Protein AF-A0A4Y7R8Z2-F1 (afdb_monomer_lite)

Foldseek 3Di:
DDDPPQDDQPDDDDPVVVVVDDPVRLVVNLVRLLVSLCSVVVNDDDPDPDDPVVSVVSSLVSVLVVLQVCLQQLNNQDPVVLLVCLLVPLVPPLPSLLVSLQSNCVRVVLNNLVCCLVPVLVVLLCQLVVQPALVSNQVSLSSLLSSLSSCLNPCSNNVSQLQDLSNLLSLLCCQPVVLVVNQVVPPHNPPRPPRSNVSSVSSVVSSLVVLVVQLVPQDDDVSNVVSVCSNVSSVVSNVVD

Secondary structure (DSSP, 8-state):
-----PPPPPPPPPHHHHHH--HHHHHHHHHHHHHHHHHHTT-----SS--HHHHHHHHHHHHHHHHHHHHHTT----HHHHHHHHHHHTTT-HHHHHHHHHHHHHHSTT-HHHHIIIIIHHHHHHHHHH--SHHHHHHHHHHHHHHHHHHTT-HHHHHHHHT-HHHHHHHHHHHTHHHHHHHHHTT-TTTTSSHHHHHHHHHHHHHHHHHHHHHHT--SHHHHHHHHHHHHHHHHHHHT-

Radius of gyration: 21.11 Å; chains: 1; bounding box: 52×50×60 Å

pLDDT: mean 85.08, std 13.47, range [32.0, 97.94]

Sequence (241 aa):
MTVKSIPTLPAYPSSATRKSISPSQLSTLYASINNALSAVLAKGISAAGTSQAFVEKAIHTKVLHLAQTLADHGLLTDIKLLVDLAIVYGRTYPSKIRALFEKVAETSGGTVGPDIRASLVPSFIQILETGQGLYNQRKAAECIYCFILASSTSPTLLAPFARDNNFYTALARLYLPGLSTTARLYGGAHALLAAHKVTILDTLHILFKRLLTDLTSAEGPGQLAARSEVTFGAVFAMTEV

Organism: Coprinellus micaceus (NCBI:txid71717)

Structure (mmCIF, N/CA/C/O backbone):
data_AF-A0A4Y7R8Z2-F1
#
_entry.id   AF-A0A4Y7R8Z2-F1
#
loop_
_atom_site.group_PDB
_atom_site.id
_atom_site.type_symbol
_atom_site.label_atom_id
_atom_site.label_alt_id
_atom_site.label_comp_id
_atom_site.label_asym_id
_atom_site.label_entity_id
_atom_site.label_seq_id
_atom_site.pdbx_PDB_ins_code
_atom_site.Cartn_x
_atom_site.Cartn_y
_atom_site.Cartn_z
_atom_site.occupancy
_atom_site.B_iso_or_equiv
_atom_site.auth_seq_id
_atom_site.auth_comp_id
_atom_site.auth_asym_id
_atom_site.auth_atom_id
_atom_site.pdbx_PDB_model_num
ATOM 1 N N . MET A 1 1 ? -7.345 -28.079 -28.275 1.00 34.03 1 MET A N 1
ATOM 2 C CA . MET A 1 1 ? -6.958 -26.661 -28.109 1.00 34.03 1 MET A CA 1
ATOM 3 C C . MET A 1 1 ? -5.453 -26.610 -27.907 1.00 34.03 1 MET A C 1
ATOM 5 O O . MET A 1 1 ? -4.970 -27.040 -26.872 1.00 34.03 1 MET A O 1
ATOM 9 N N . THR A 1 2 ? -4.700 -26.213 -28.930 1.00 32.00 2 THR A N 1
ATOM 10 C CA . THR A 1 2 ? -3.233 -26.128 -28.874 1.00 32.00 2 THR A CA 1
ATOM 11 C C . THR A 1 2 ? -2.828 -24.944 -28.005 1.00 32.00 2 THR A C 1
ATOM 13 O O . THR A 1 2 ? -3.057 -23.797 -28.388 1.00 32.00 2 THR A O 1
ATOM 16 N N . VAL A 1 3 ? -2.244 -25.219 -26.838 1.00 41.12 3 VAL A N 1
ATOM 17 C CA . VAL A 1 3 ? -1.596 -24.209 -25.998 1.00 41.12 3 VAL A CA 1
ATOM 18 C C . VAL A 1 3 ? -0.460 -23.606 -26.827 1.00 41.12 3 VAL A C 1
ATOM 20 O O . VAL A 1 3 ? 0.587 -24.228 -26.992 1.00 41.12 3 VAL A O 1
ATOM 23 N N . LYS A 1 4 ? -0.675 -22.424 -27.423 1.00 53.22 4 LYS A N 1
ATOM 24 C CA . LYS A 1 4 ? 0.426 -21.630 -27.985 1.00 53.22 4 LYS A CA 1
ATOM 25 C C . LYS A 1 4 ? 1.400 -21.395 -26.835 1.00 53.22 4 LYS A C 1
ATOM 27 O O . LYS A 1 4 ? 1.014 -20.794 -25.835 1.00 53.22 4 LYS A O 1
ATOM 32 N N . SER A 1 5 ? 2.624 -21.902 -26.960 1.00 58.31 5 SER A N 1
ATOM 33 C CA . SER A 1 5 ? 3.680 -21.689 -25.974 1.00 58.31 5 SER A CA 1
ATOM 34 C C . SER A 1 5 ? 3.824 -20.189 -25.730 1.00 58.31 5 SER A C 1
ATOM 36 O O . SER A 1 5 ? 4.150 -19.441 -26.656 1.00 58.31 5 SER A O 1
ATOM 38 N N . ILE A 1 6 ? 3.528 -19.743 -24.510 1.00 59.84 6 ILE A N 1
ATOM 39 C CA . ILE A 1 6 ? 3.680 -18.341 -24.134 1.00 59.84 6 ILE A CA 1
ATOM 40 C C . ILE A 1 6 ? 5.180 -18.024 -24.216 1.00 59.84 6 ILE A C 1
ATOM 42 O O . ILE A 1 6 ? 5.966 -18.724 -23.574 1.00 59.84 6 ILE A O 1
ATOM 46 N N . PRO A 1 7 ? 5.605 -17.027 -25.013 1.00 65.88 7 PRO A N 1
ATOM 47 C CA . PRO A 1 7 ? 7.008 -16.644 -25.064 1.00 65.88 7 PRO A CA 1
ATOM 48 C C . PRO A 1 7 ? 7.456 -16.220 -23.664 1.00 65.88 7 PRO A C 1
ATOM 50 O O . PRO A 1 7 ? 6.833 -15.362 -23.034 1.00 65.88 7 PRO A O 1
ATOM 53 N N . THR A 1 8 ? 8.513 -16.853 -23.161 1.00 69.56 8 THR A N 1
ATOM 54 C CA . THR A 1 8 ? 9.067 -16.537 -21.848 1.00 69.56 8 THR A CA 1
ATOM 55 C C . THR A 1 8 ? 9.665 -15.137 -21.870 1.00 69.56 8 THR A C 1
ATOM 57 O O . THR A 1 8 ? 10.330 -14.733 -22.828 1.00 69.56 8 THR A O 1
ATOM 60 N N . LEU A 1 9 ? 9.409 -14.368 -20.810 1.00 71.75 9 LEU A N 1
ATOM 61 C CA . LEU A 1 9 ? 10.075 -13.084 -20.640 1.00 71.75 9 LEU A CA 1
ATOM 62 C C . LEU A 1 9 ? 11.589 -13.325 -20.518 1.00 71.75 9 LEU A C 1
ATOM 64 O O . LEU A 1 9 ? 11.998 -14.276 -19.844 1.00 71.75 9 LEU A O 1
ATOM 68 N N . PRO A 1 10 ? 12.429 -12.482 -21.144 1.00 74.38 10 PRO A N 1
ATOM 69 C CA . PRO A 1 10 ? 13.867 -12.575 -20.952 1.00 74.38 10 PRO A CA 1
ATOM 70 C C . PRO A 1 10 ? 14.198 -12.367 -19.471 1.00 74.38 10 PRO A C 1
ATOM 72 O O . PRO A 1 10 ? 13.558 -11.558 -18.794 1.00 74.38 10 PRO A O 1
ATOM 75 N N . ALA A 1 11 ? 15.217 -13.074 -18.975 1.00 75.19 11 ALA A N 1
ATOM 76 C CA . ALA A 1 11 ? 15.716 -12.860 -17.623 1.00 75.19 11 ALA A CA 1
ATOM 77 C C . ALA A 1 11 ? 16.072 -11.378 -17.446 1.00 75.19 11 ALA A C 1
ATOM 79 O O . ALA A 1 11 ? 16.891 -10.830 -18.191 1.00 75.19 11 ALA A O 1
ATOM 80 N N . TYR A 1 12 ? 15.418 -10.715 -16.491 1.00 77.00 12 TYR A N 1
ATOM 81 C CA . TYR A 1 12 ? 15.618 -9.287 -16.314 1.00 77.00 12 TYR A CA 1
ATOM 82 C C . TYR A 1 12 ? 17.004 -9.033 -15.697 1.00 77.00 12 TYR A C 1
ATOM 84 O O . TYR A 1 12 ? 17.322 -9.611 -14.654 1.00 77.00 12 TYR A O 1
ATOM 92 N N . PRO A 1 13 ? 17.852 -8.192 -16.316 1.00 80.50 13 PRO A N 1
ATOM 93 C CA . PRO A 1 13 ? 19.221 -7.988 -15.860 1.00 80.50 13 PRO A CA 1
ATOM 94 C C . PRO A 1 13 ? 19.278 -7.350 -14.467 1.00 80.50 13 PRO A C 1
ATOM 96 O O . PRO A 1 13 ? 18.462 -6.488 -14.112 1.00 80.50 13 PRO A O 1
ATOM 99 N N . SER A 1 14 ? 20.304 -7.735 -13.699 1.00 82.38 14 SER A N 1
ATOM 100 C CA . SER A 1 14 ? 20.579 -7.167 -12.376 1.00 82.38 14 SER A CA 1
ATOM 101 C C . SER A 1 14 ? 20.777 -5.647 -12.446 1.00 82.38 14 SER A C 1
ATOM 103 O O . SER A 1 14 ? 21.159 -5.099 -13.482 1.00 82.38 14 SER A O 1
ATOM 105 N N . SER A 1 15 ? 20.571 -4.944 -11.330 1.00 73.94 15 SER A N 1
ATOM 106 C CA . SER A 1 15 ? 20.761 -3.487 -11.275 1.00 73.94 15 SER A CA 1
ATOM 107 C C . SER A 1 15 ? 22.180 -3.043 -11.658 1.00 73.94 15 SER A C 1
ATOM 109 O O . SER A 1 15 ? 22.334 -1.968 -12.232 1.00 73.94 15 SER A O 1
ATOM 111 N N . ALA A 1 16 ? 23.204 -3.857 -11.373 1.00 76.38 16 ALA A N 1
ATOM 112 C CA . ALA A 1 16 ? 24.581 -3.591 -11.789 1.00 76.38 16 ALA A CA 1
ATOM 113 C C . ALA A 1 16 ? 24.741 -3.757 -13.307 1.00 76.38 16 ALA A C 1
ATOM 115 O O . ALA A 1 16 ? 25.254 -2.863 -13.973 1.00 76.38 16 ALA A O 1
ATOM 116 N N . THR A 1 17 ? 24.200 -4.845 -13.860 1.00 80.94 17 THR A N 1
ATOM 117 C CA . THR A 1 17 ? 24.212 -5.123 -15.302 1.00 80.94 17 THR A CA 1
ATOM 118 C C . THR A 1 17 ? 23.469 -4.043 -16.086 1.00 80.94 17 THR A C 1
ATOM 120 O O . THR A 1 17 ? 23.959 -3.590 -17.109 1.00 80.94 17 THR A O 1
ATOM 123 N N . ARG A 1 18 ? 22.328 -3.539 -15.596 1.00 78.38 18 ARG A N 1
ATOM 124 C CA . ARG A 1 18 ? 21.583 -2.464 -16.280 1.00 78.38 18 ARG A CA 1
ATOM 125 C C . ARG A 1 18 ? 22.382 -1.177 -16.458 1.00 78.38 18 ARG A C 1
ATOM 127 O O . ARG A 1 18 ? 22.167 -0.481 -17.442 1.00 78.38 18 ARG A O 1
ATOM 134 N N . LYS A 1 19 ? 23.299 -0.867 -15.537 1.00 78.38 19 LYS A N 1
ATOM 135 C CA . LYS A 1 19 ? 24.151 0.328 -15.635 1.00 78.38 19 LYS A CA 1
ATOM 136 C C . LYS A 1 19 ? 25.237 0.199 -16.705 1.00 78.38 19 LYS A C 1
ATOM 138 O O . LYS A 1 19 ? 25.731 1.220 -17.163 1.00 78.38 19 LYS A O 1
ATOM 143 N N . SER A 1 20 ? 25.603 -1.024 -17.089 1.00 83.00 20 SER A N 1
ATOM 144 C CA . SER A 1 20 ? 26.651 -1.301 -18.077 1.00 83.00 20 SER A CA 1
ATOM 145 C C . SER A 1 20 ? 26.113 -1.654 -19.469 1.00 83.00 20 SER A C 1
ATOM 147 O O . SER A 1 20 ? 26.900 -1.934 -20.367 1.00 83.00 20 SER A O 1
ATOM 149 N N . ILE A 1 21 ? 24.789 -1.689 -19.652 1.00 85.12 21 ILE A N 1
ATOM 150 C CA . ILE A 1 21 ? 24.137 -2.011 -20.929 1.00 85.12 21 ILE A CA 1
ATOM 151 C C . ILE A 1 21 ? 24.179 -0.789 -21.856 1.00 85.12 21 ILE A C 1
ATOM 153 O O . ILE A 1 21 ? 23.857 0.327 -21.443 1.00 85.12 21 ILE A O 1
ATOM 157 N N . SER A 1 22 ? 24.537 -0.998 -23.125 1.00 86.19 22 SER A N 1
ATOM 158 C CA . SER A 1 22 ? 24.534 0.075 -24.124 1.00 86.19 22 SER A CA 1
ATOM 159 C C . SER A 1 22 ? 23.103 0.470 -24.540 1.00 86.19 22 SER A C 1
ATOM 161 O O . SER A 1 22 ? 22.184 -0.352 -24.460 1.00 86.19 22 SER A O 1
ATOM 163 N N . PRO A 1 23 ? 22.877 1.691 -25.063 1.00 82.69 23 PRO A N 1
ATOM 164 C CA . PRO A 1 23 ? 21.547 2.113 -25.517 1.00 82.69 23 PRO A CA 1
ATOM 165 C C . PRO A 1 23 ? 20.910 1.173 -26.557 1.00 82.69 23 PRO A C 1
ATOM 167 O O . PRO A 1 23 ? 19.702 0.939 -26.524 1.00 82.69 23 PRO A O 1
ATOM 170 N N . SER A 1 24 ? 21.712 0.577 -27.448 1.00 83.06 24 SER A N 1
ATOM 171 C CA . SER A 1 24 ? 21.226 -0.384 -28.447 1.00 83.06 24 SER A CA 1
ATOM 172 C C . SER A 1 24 ? 20.780 -1.705 -27.816 1.00 83.06 24 SER A C 1
ATOM 174 O O . SER A 1 24 ? 19.720 -2.223 -28.158 1.00 83.06 24 SER A O 1
ATOM 176 N N . GLN A 1 25 ? 21.527 -2.226 -26.841 1.00 85.06 25 GLN A N 1
ATOM 177 C CA . GLN A 1 25 ? 21.145 -3.425 -26.090 1.00 85.06 25 GLN A CA 1
ATOM 178 C C . GLN A 1 25 ? 19.885 -3.195 -25.244 1.00 85.06 25 GLN A C 1
ATOM 180 O O . GLN A 1 25 ? 19.030 -4.077 -25.142 1.00 85.06 25 GLN A O 1
ATOM 185 N N . LEU A 1 26 ? 19.743 -2.000 -24.670 1.00 81.31 26 LEU A N 1
ATOM 186 C CA . LEU A 1 26 ? 18.573 -1.604 -23.893 1.00 81.31 26 LEU A CA 1
ATOM 187 C C . LEU A 1 26 ? 17.322 -1.521 -24.785 1.00 81.31 26 LEU A C 1
ATOM 189 O O . LEU A 1 26 ? 16.273 -2.062 -24.430 1.00 81.31 26 LEU A O 1
ATOM 193 N N . SER A 1 27 ? 17.451 -0.941 -25.983 1.00 83.69 27 SER A N 1
ATOM 194 C CA . SER A 1 27 ? 16.387 -0.932 -26.995 1.00 83.69 27 SER A CA 1
ATOM 195 C C . SER A 1 27 ? 15.939 -2.350 -27.369 1.00 83.69 27 SER A C 1
ATOM 197 O O . SER A 1 27 ? 14.742 -2.642 -27.341 1.00 83.69 27 SER A O 1
ATOM 199 N N . THR A 1 28 ? 16.887 -3.263 -27.614 1.00 85.38 28 THR A N 1
ATOM 200 C CA . THR A 1 28 ? 16.595 -4.678 -27.903 1.00 85.38 28 THR A CA 1
ATOM 201 C C . THR A 1 28 ? 15.865 -5.363 -26.747 1.00 85.38 28 THR A C 1
ATOM 203 O O . THR A 1 28 ? 14.891 -6.085 -26.972 1.00 85.38 28 THR A O 1
ATOM 206 N N . LEU A 1 29 ? 16.281 -5.115 -25.501 1.00 84.38 29 LEU A N 1
ATOM 207 C CA . LEU A 1 29 ? 15.620 -5.665 -24.316 1.00 84.38 29 LEU A CA 1
ATOM 208 C C . LEU A 1 29 ? 14.171 -5.171 -24.198 1.00 84.38 29 LEU A C 1
ATOM 210 O O . LEU A 1 29 ? 13.261 -5.975 -24.000 1.00 84.38 29 LEU A O 1
ATOM 214 N N . TYR A 1 30 ? 13.935 -3.867 -24.349 1.00 84.44 30 TYR A N 1
ATOM 215 C CA . TYR A 1 30 ? 12.586 -3.299 -24.280 1.00 84.44 30 TYR A CA 1
ATOM 216 C C . TYR A 1 30 ? 11.695 -3.764 -25.427 1.00 84.44 30 TYR A C 1
ATOM 218 O O . TYR A 1 30 ? 10.530 -4.083 -25.192 1.00 84.44 30 TYR A O 1
ATOM 226 N N . ALA A 1 31 ? 12.228 -3.872 -26.644 1.00 83.25 31 ALA A N 1
ATOM 227 C CA . ALA A 1 31 ? 11.497 -4.448 -27.766 1.00 83.25 31 ALA A CA 1
ATOM 228 C C . ALA A 1 31 ? 11.092 -5.902 -27.474 1.00 83.25 31 ALA A C 1
ATOM 230 O O . ALA A 1 31 ? 9.934 -6.263 -27.676 1.00 83.25 31 ALA A O 1
ATOM 231 N N . SER A 1 32 ? 12.006 -6.709 -26.921 1.00 85.00 32 SER A N 1
ATOM 232 C CA . SER A 1 32 ? 11.736 -8.098 -26.529 1.00 85.00 32 SER A CA 1
ATOM 233 C C . SER A 1 32 ? 10.624 -8.199 -25.477 1.00 85.00 32 SER A C 1
ATOM 235 O O . SER A 1 32 ? 9.634 -8.903 -25.689 1.00 85.00 32 SER A O 1
ATOM 237 N N . ILE A 1 33 ? 10.713 -7.417 -24.394 1.00 84.44 33 ILE A N 1
ATOM 238 C CA . ILE A 1 33 ? 9.680 -7.363 -23.344 1.00 84.44 33 ILE A CA 1
ATOM 239 C C . ILE A 1 33 ? 8.335 -6.916 -23.929 1.00 84.44 33 ILE A C 1
ATOM 241 O O . ILE A 1 33 ? 7.307 -7.550 -23.693 1.00 84.44 33 ILE A O 1
ATOM 245 N N . ASN A 1 34 ? 8.325 -5.844 -24.723 1.00 82.12 34 ASN A N 1
ATOM 246 C CA . ASN A 1 34 ? 7.109 -5.327 -25.342 1.00 82.12 34 ASN A CA 1
ATOM 247 C C . ASN A 1 34 ? 6.455 -6.360 -26.270 1.00 82.12 34 ASN A C 1
ATOM 249 O O . ASN A 1 34 ? 5.230 -6.487 -26.269 1.00 82.12 34 ASN A O 1
ATOM 253 N N . ASN A 1 35 ? 7.243 -7.105 -27.045 1.00 81.62 35 ASN A N 1
ATOM 254 C CA . ASN A 1 35 ? 6.738 -8.139 -27.945 1.00 81.62 35 ASN A CA 1
ATOM 255 C C . ASN A 1 35 ? 6.156 -9.323 -27.166 1.00 81.62 35 ASN A C 1
ATOM 257 O O . ASN A 1 35 ? 5.045 -9.751 -27.477 1.00 81.62 35 ASN A O 1
ATOM 261 N N . ALA A 1 36 ? 6.836 -9.786 -26.112 1.00 82.38 36 ALA A N 1
ATOM 262 C CA . ALA A 1 36 ? 6.323 -10.836 -25.232 1.00 82.38 36 ALA A CA 1
ATOM 263 C C . ALA A 1 36 ? 4.993 -10.425 -24.573 1.00 82.38 36 ALA A C 1
ATOM 265 O O . ALA A 1 36 ? 4.008 -11.158 -24.651 1.00 82.38 36 ALA A O 1
ATOM 266 N N . LEU A 1 37 ? 4.914 -9.207 -24.024 1.00 81.56 37 LEU A N 1
ATOM 267 C CA . LEU A 1 37 ? 3.674 -8.670 -23.451 1.00 81.56 37 LEU A CA 1
ATOM 268 C C . LEU A 1 37 ? 2.561 -8.525 -24.498 1.00 81.56 37 LEU A C 1
ATOM 270 O O . LEU A 1 37 ? 1.401 -8.798 -24.207 1.00 81.56 37 LEU A O 1
ATOM 274 N N . SER A 1 38 ? 2.897 -8.115 -25.725 1.00 81.75 38 SER A N 1
ATOM 275 C CA . SER A 1 38 ? 1.924 -8.020 -26.825 1.00 81.75 38 SER A CA 1
ATOM 276 C C . SER A 1 38 ? 1.357 -9.383 -27.203 1.00 81.75 38 SER A C 1
ATOM 278 O O . SER A 1 38 ? 0.166 -9.480 -27.491 1.00 81.75 38 SER A O 1
ATOM 280 N N . ALA A 1 39 ? 2.199 -10.421 -27.196 1.00 78.88 39 ALA A N 1
ATOM 281 C CA . ALA A 1 39 ? 1.791 -11.789 -27.482 1.00 78.88 39 ALA A CA 1
ATOM 282 C C . ALA A 1 39 ? 0.845 -12.329 -26.401 1.00 78.88 39 ALA A C 1
ATOM 284 O O . ALA A 1 39 ? -0.171 -12.929 -26.740 1.00 78.88 39 ALA A O 1
ATOM 285 N N . VAL A 1 40 ? 1.135 -12.057 -25.123 1.00 74.75 40 VAL A N 1
ATOM 286 C CA . VAL A 1 40 ? 0.274 -12.442 -23.988 1.00 74.75 40 VAL A CA 1
ATOM 287 C C . VAL A 1 40 ? -1.068 -11.710 -24.028 1.00 74.75 40 VAL A C 1
ATOM 289 O O . VAL A 1 40 ? -2.109 -12.319 -23.814 1.00 74.75 40 VAL A O 1
ATOM 292 N N . LEU A 1 41 ? -1.061 -10.410 -24.329 1.00 74.56 41 LEU A N 1
ATOM 293 C CA . LEU A 1 41 ? -2.264 -9.569 -24.310 1.00 74.56 41 LEU A CA 1
ATOM 294 C C . LEU A 1 41 ? -3.038 -9.554 -25.638 1.00 74.56 41 LEU A C 1
ATOM 296 O O . LEU A 1 41 ? -4.003 -8.804 -25.760 1.00 74.56 41 LEU A O 1
ATOM 300 N N . ALA A 1 42 ? -2.584 -10.303 -26.651 1.00 70.12 42 ALA A N 1
ATOM 301 C CA . ALA A 1 42 ? -3.074 -10.244 -28.033 1.00 70.12 42 ALA A CA 1
ATOM 302 C C . ALA A 1 42 ? -3.189 -8.805 -28.600 1.00 70.12 42 ALA A C 1
ATOM 304 O O . ALA A 1 42 ? -3.992 -8.533 -29.491 1.00 70.12 42 ALA A O 1
ATOM 305 N N . LYS A 1 43 ? -2.378 -7.865 -28.088 1.00 58.94 43 LYS A N 1
ATOM 306 C CA . LYS A 1 43 ? -2.442 -6.430 -28.405 1.00 58.94 43 LYS A CA 1
ATOM 307 C C . LYS A 1 43 ? -1.109 -5.969 -28.987 1.00 58.94 43 LYS A C 1
ATOM 309 O O . LYS A 1 43 ? -0.169 -5.642 -28.260 1.00 58.94 43 LYS A O 1
ATOM 314 N N . GLY A 1 44 ? -1.022 -5.976 -30.315 1.00 51.94 44 GLY A N 1
ATOM 315 C CA . GLY A 1 44 ? 0.165 -5.554 -31.055 1.00 51.94 44 GLY A CA 1
ATOM 316 C C . GLY A 1 44 ? 0.326 -4.034 -31.061 1.00 51.94 44 GLY A C 1
ATOM 317 O O . GLY A 1 44 ? -0.586 -3.312 -31.449 1.00 51.94 44 GLY A O 1
ATOM 318 N N . ILE A 1 45 ? 1.499 -3.545 -30.656 1.00 50.66 45 ILE A N 1
ATOM 319 C CA . ILE A 1 45 ? 1.974 -2.210 -31.043 1.00 50.66 45 ILE A CA 1
ATOM 320 C C . ILE A 1 45 ? 3.294 -2.449 -31.769 1.00 50.66 45 ILE A C 1
ATOM 322 O O . ILE A 1 45 ? 4.268 -2.856 -31.132 1.00 50.66 45 ILE A O 1
ATOM 326 N N . SER A 1 46 ? 3.305 -2.259 -33.089 1.00 50.59 46 SER A N 1
ATOM 327 C CA . SER A 1 46 ? 4.502 -2.404 -33.920 1.00 50.59 46 SER A CA 1
ATOM 328 C C . SER A 1 46 ? 5.488 -1.277 -33.607 1.00 50.59 46 SER A C 1
ATOM 330 O O . SER A 1 46 ? 5.204 -0.111 -33.858 1.00 50.59 46 SER A O 1
ATOM 332 N N . ALA A 1 47 ? 6.642 -1.630 -33.037 1.00 51.94 47 ALA A N 1
ATOM 333 C CA . ALA A 1 47 ? 7.670 -0.702 -32.558 1.00 51.94 47 ALA A CA 1
AT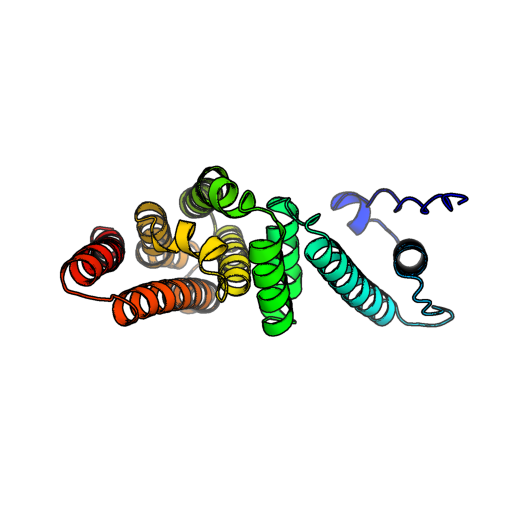OM 334 C C . ALA A 1 47 ? 8.742 -0.370 -33.619 1.00 51.94 47 ALA A C 1
ATOM 336 O O . ALA A 1 47 ? 9.918 -0.208 -33.293 1.00 51.94 47 ALA A O 1
ATOM 337 N N . ALA A 1 48 ? 8.375 -0.297 -34.900 1.00 43.28 48 ALA A N 1
ATOM 338 C CA . ALA A 1 48 ? 9.318 0.099 -35.942 1.00 43.28 48 ALA A CA 1
ATOM 339 C C . ALA A 1 48 ? 9.483 1.632 -35.924 1.00 43.28 48 ALA A C 1
ATOM 341 O O . ALA A 1 48 ? 8.658 2.352 -36.475 1.00 43.28 48 ALA A O 1
ATOM 342 N N . GLY A 1 49 ? 10.524 2.127 -35.241 1.00 52.91 49 GLY A N 1
ATOM 343 C CA . GLY A 1 49 ? 10.938 3.542 -35.260 1.00 52.91 49 GLY A CA 1
ATOM 344 C C . GLY A 1 49 ? 10.584 4.393 -34.031 1.00 52.91 49 GLY A C 1
ATOM 345 O O . GLY A 1 49 ? 10.763 5.607 -34.057 1.00 52.91 49 GLY A O 1
ATOM 346 N N . THR A 1 50 ? 10.091 3.804 -32.940 1.00 58.19 50 THR A N 1
ATOM 347 C CA . THR A 1 50 ? 9.656 4.561 -31.751 1.00 58.19 50 THR A CA 1
ATOM 348 C C . THR A 1 50 ? 10.778 4.790 -30.731 1.00 58.19 50 THR A C 1
ATOM 350 O O . THR A 1 50 ? 11.468 3.848 -30.350 1.00 58.19 50 THR A O 1
ATOM 353 N N . SER A 1 51 ? 10.912 6.031 -30.240 1.00 70.88 51 SER A N 1
ATOM 354 C CA . SER A 1 51 ? 11.832 6.420 -29.152 1.00 70.88 51 SER A CA 1
ATOM 355 C C . SER A 1 51 ? 11.710 5.499 -27.927 1.00 70.88 51 SER A C 1
ATOM 357 O O . SER A 1 51 ? 10.609 5.077 -27.571 1.00 70.88 51 SER A O 1
ATOM 359 N N . GLN A 1 52 ? 12.824 5.217 -27.242 1.00 70.06 52 GLN A N 1
ATOM 360 C CA . GLN A 1 52 ? 12.884 4.359 -26.048 1.00 70.06 52 GLN A CA 1
ATOM 361 C C . GLN A 1 52 ? 11.832 4.734 -24.987 1.00 70.06 52 GLN A C 1
ATOM 363 O O . GLN A 1 52 ? 11.175 3.853 -24.435 1.00 70.06 52 GLN A O 1
ATOM 368 N N . ALA A 1 53 ? 11.603 6.034 -24.774 1.00 74.06 53 ALA A N 1
ATOM 369 C CA . ALA A 1 53 ? 10.598 6.540 -23.837 1.00 74.06 53 ALA A CA 1
ATOM 370 C C . ALA A 1 53 ? 9.158 6.142 -24.221 1.00 74.06 53 ALA A C 1
ATOM 372 O O . ALA A 1 53 ? 8.307 5.917 -23.359 1.00 74.06 53 ALA A O 1
ATOM 373 N N . PHE A 1 54 ? 8.871 6.021 -25.521 1.00 77.81 54 PHE A N 1
ATOM 374 C CA . PHE A 1 54 ? 7.575 5.554 -26.009 1.00 77.81 54 PHE A CA 1
ATOM 375 C C . PHE A 1 54 ? 7.384 4.058 -25.735 1.00 77.81 54 PHE A C 1
ATOM 377 O O . PHE A 1 54 ? 6.317 3.647 -25.277 1.00 77.81 54 PHE A O 1
ATOM 384 N N . VAL A 1 55 ? 8.424 3.251 -25.970 1.00 78.06 55 VAL A N 1
ATOM 385 C CA . VAL A 1 55 ? 8.390 1.804 -25.706 1.00 78.06 55 VAL A CA 1
ATOM 386 C C . VAL A 1 55 ? 8.224 1.534 -24.211 1.00 78.06 55 VAL A C 1
ATOM 388 O O . VAL A 1 55 ? 7.400 0.708 -23.829 1.00 78.06 55 VAL A O 1
ATOM 391 N N . GLU A 1 56 ? 8.923 2.276 -23.355 1.00 79.81 56 GLU A N 1
ATOM 392 C CA . GLU A 1 56 ? 8.781 2.176 -21.900 1.00 79.81 56 GLU A CA 1
ATOM 393 C C . GLU A 1 56 ? 7.352 2.508 -21.445 1.00 79.81 56 GLU A C 1
ATOM 395 O O . GLU A 1 56 ? 6.719 1.723 -20.737 1.00 79.81 56 GLU A O 1
ATOM 400 N N . LYS A 1 57 ? 6.769 3.605 -21.946 1.00 83.31 57 LYS A N 1
ATOM 401 C CA . LYS A 1 57 ? 5.368 3.955 -21.665 1.00 83.31 57 LYS A CA 1
ATOM 402 C C . LYS A 1 57 ? 4.388 2.870 -22.136 1.00 83.31 57 LYS A C 1
ATOM 404 O O . LYS A 1 57 ? 3.397 2.587 -21.450 1.00 83.31 57 LYS A O 1
ATOM 409 N N . ALA A 1 58 ? 4.655 2.249 -23.285 1.00 82.06 58 ALA A N 1
ATOM 410 C CA . ALA A 1 58 ? 3.859 1.138 -23.797 1.00 82.06 58 ALA A CA 1
ATOM 411 C C . ALA A 1 58 ? 3.969 -0.105 -22.898 1.00 82.06 58 ALA A C 1
ATOM 413 O O . ALA A 1 58 ? 2.943 -0.716 -22.592 1.00 82.06 58 ALA A O 1
ATOM 414 N N . ILE A 1 59 ? 5.173 -0.438 -22.419 1.00 85.81 59 ILE A N 1
ATOM 415 C CA . ILE A 1 59 ? 5.406 -1.528 -21.460 1.00 85.81 59 ILE A CA 1
ATOM 416 C C . ILE A 1 59 ? 4.632 -1.266 -20.166 1.00 85.81 59 ILE A C 1
ATOM 418 O O . ILE A 1 59 ? 3.864 -2.129 -19.754 1.00 85.81 59 ILE A O 1
ATOM 422 N N . HIS A 1 60 ? 4.743 -0.073 -19.574 1.00 87.62 60 HIS A N 1
ATOM 423 C CA . HIS A 1 60 ? 4.001 0.293 -18.358 1.00 87.62 60 HIS A CA 1
ATOM 424 C C . HIS A 1 60 ? 2.486 0.121 -18.532 1.00 87.62 60 HIS A C 1
ATOM 426 O O . HIS A 1 60 ? 1.801 -0.446 -17.685 1.00 87.62 60 HIS A O 1
ATOM 432 N N . THR A 1 61 ? 1.949 0.565 -19.668 1.00 87.81 61 THR A N 1
ATOM 433 C CA . THR A 1 61 ? 0.515 0.424 -19.956 1.00 87.81 61 THR A CA 1
ATOM 434 C C . THR A 1 61 ? 0.103 -1.047 -20.067 1.00 87.81 61 THR A C 1
ATOM 436 O O . THR A 1 61 ? -0.945 -1.437 -19.554 1.00 87.81 61 THR A O 1
ATOM 439 N N . LYS A 1 62 ? 0.930 -1.877 -20.713 1.00 87.94 62 LYS A N 1
ATOM 440 C CA . LYS A 1 62 ? 0.679 -3.316 -20.880 1.00 87.94 62 LYS A CA 1
ATOM 441 C C . LYS A 1 62 ? 0.804 -4.083 -19.568 1.00 87.94 62 LYS A C 1
ATOM 443 O O . LYS A 1 62 ? -0.042 -4.923 -19.297 1.00 87.94 62 LYS A O 1
ATOM 448 N N . VAL A 1 63 ? 1.801 -3.774 -18.743 1.00 91.69 63 VAL A N 1
ATOM 449 C CA . VAL A 1 63 ? 1.967 -4.383 -17.414 1.00 91.69 63 VAL A CA 1
ATOM 450 C C . VAL A 1 63 ? 0.768 -4.064 -16.527 1.00 91.69 63 VAL A C 1
ATOM 452 O O . VAL A 1 63 ? 0.233 -4.969 -15.895 1.00 91.69 63 VAL A O 1
ATOM 455 N N . LEU A 1 64 ? 0.290 -2.815 -16.525 1.00 91.38 64 LEU A N 1
ATOM 456 C CA . LEU A 1 64 ? -0.912 -2.460 -15.770 1.00 91.38 64 LEU A CA 1
ATOM 457 C C . LEU A 1 64 ? -2.151 -3.216 -16.276 1.00 91.38 64 LEU A C 1
ATOM 459 O O . LEU A 1 64 ? -2.918 -3.724 -15.467 1.00 91.38 64 LEU A O 1
ATOM 463 N N . HIS A 1 65 ? -2.327 -3.337 -17.595 1.00 90.94 65 HIS A N 1
ATOM 464 C CA . HIS A 1 65 ? -3.433 -4.110 -18.168 1.00 90.94 65 HIS A CA 1
ATOM 465 C C . HIS A 1 65 ? -3.340 -5.599 -17.815 1.00 90.94 65 HIS A C 1
ATOM 467 O O . HIS A 1 65 ? -4.342 -6.214 -17.475 1.00 90.94 65 HIS A O 1
ATOM 473 N N . LEU A 1 66 ? -2.139 -6.180 -17.860 1.00 91.19 66 LEU A N 1
ATOM 474 C CA . LEU A 1 66 ? -1.915 -7.560 -17.440 1.00 91.19 66 LEU A CA 1
ATOM 475 C C . LEU A 1 66 ? -2.274 -7.748 -15.963 1.00 91.19 66 LEU A C 1
ATOM 477 O O . LEU A 1 66 ? -2.964 -8.704 -15.629 1.00 91.19 66 LEU A O 1
ATOM 481 N N . ALA A 1 67 ? -1.860 -6.824 -15.094 1.00 93.69 67 ALA A N 1
ATOM 482 C CA . ALA A 1 67 ? -2.214 -6.861 -13.680 1.00 93.69 67 ALA A CA 1
ATOM 483 C C . ALA A 1 67 ? -3.736 -6.794 -13.468 1.00 93.69 67 ALA A C 1
ATOM 485 O O . ALA A 1 67 ? -4.263 -7.551 -12.660 1.00 93.69 67 ALA A O 1
ATOM 486 N N . GLN A 1 68 ? -4.448 -5.956 -14.231 1.00 93.94 68 GLN A N 1
ATOM 487 C CA . GLN A 1 68 ? -5.916 -5.900 -14.218 1.00 93.94 68 GLN A CA 1
ATOM 488 C C . GLN A 1 68 ? -6.541 -7.234 -14.626 1.00 93.94 68 GLN A C 1
ATOM 490 O O . GLN A 1 68 ? -7.366 -7.760 -13.890 1.00 93.94 68 GLN A O 1
ATOM 495 N N . THR A 1 69 ? -6.080 -7.836 -15.723 1.00 91.88 69 THR A N 1
ATOM 496 C CA . THR A 1 69 ? -6.564 -9.152 -16.161 1.00 91.88 69 THR A CA 1
ATOM 497 C C . THR A 1 69 ? -6.289 -10.244 -15.120 1.00 91.88 69 THR A C 1
ATOM 499 O O . THR A 1 69 ? -7.143 -11.087 -14.870 1.00 91.88 69 THR A O 1
ATOM 502 N N . LEU A 1 70 ? -5.121 -10.231 -14.470 1.00 91.94 70 LEU A N 1
ATOM 503 C CA . LEU A 1 70 ? -4.811 -11.178 -13.393 1.00 91.94 70 LEU A CA 1
ATOM 504 C C . LEU A 1 70 ? -5.719 -10.981 -12.174 1.00 91.94 70 LEU A C 1
ATOM 506 O O . LEU A 1 70 ? -6.148 -11.969 -11.581 1.00 91.94 70 LEU A O 1
ATOM 510 N N . ALA A 1 71 ? -6.025 -9.733 -11.814 1.00 93.75 71 ALA A N 1
ATOM 511 C CA . ALA A 1 71 ? -6.976 -9.429 -10.750 1.00 93.75 71 ALA A CA 1
ATOM 512 C C . ALA A 1 71 ? -8.393 -9.894 -11.108 1.00 93.75 71 ALA A C 1
ATOM 514 O O . ALA A 1 71 ? -9.042 -10.518 -10.281 1.00 93.75 71 ALA A O 1
ATOM 515 N N . ASP A 1 72 ? -8.853 -9.687 -12.344 1.00 93.06 72 ASP A N 1
ATOM 516 C CA . ASP A 1 72 ? -10.178 -10.146 -12.789 1.00 93.06 72 ASP A CA 1
ATOM 517 C C . ASP A 1 72 ? -10.350 -11.668 -12.659 1.00 93.06 72 ASP A C 1
ATOM 519 O O . ASP A 1 72 ? -11.446 -12.148 -12.371 1.00 93.06 72 ASP A O 1
ATOM 523 N N . HIS A 1 73 ? -9.261 -12.423 -12.819 1.00 91.12 73 HIS A N 1
ATOM 524 C CA . HIS A 1 73 ? -9.235 -13.878 -12.661 1.00 91.12 73 HIS A CA 1
ATOM 525 C C . HIS A 1 73 ? -8.865 -14.358 -11.246 1.00 91.12 73 HIS A C 1
ATOM 527 O O . HIS A 1 73 ? -8.728 -15.563 -11.042 1.00 91.12 73 HIS A O 1
ATOM 533 N N . GLY A 1 74 ? -8.679 -13.457 -10.274 1.00 90.69 74 GLY A N 1
ATOM 534 C CA . GLY A 1 74 ? -8.301 -13.813 -8.899 1.00 90.69 74 GLY A CA 1
ATOM 535 C C . GLY A 1 74 ? -6.884 -14.384 -8.755 1.00 90.69 74 GLY A C 1
ATOM 536 O O . GLY A 1 74 ? -6.569 -15.009 -7.747 1.00 90.69 74 GLY A O 1
ATOM 537 N N . LEU A 1 75 ? -6.017 -14.180 -9.751 1.00 90.50 75 LEU A N 1
ATOM 538 C CA . LEU A 1 75 ? -4.644 -14.703 -9.781 1.00 90.50 75 LEU A CA 1
ATOM 539 C C . LEU A 1 75 ? -3.613 -13.723 -9.201 1.00 90.50 75 LEU A C 1
ATOM 541 O O . LEU A 1 75 ? -2.459 -14.091 -8.988 1.00 90.50 75 LEU A O 1
ATOM 545 N N . LEU A 1 76 ? -4.002 -12.468 -8.963 1.00 92.12 76 LEU A N 1
ATOM 546 C CA . LEU A 1 76 ? -3.130 -11.442 -8.393 1.00 92.12 76 LEU A CA 1
ATOM 547 C C . LEU A 1 76 ? -3.197 -11.460 -6.856 1.00 92.12 76 LEU A C 1
ATOM 549 O O . LEU A 1 76 ? -3.867 -10.626 -6.254 1.00 92.12 76 LEU A O 1
ATOM 553 N N . THR A 1 77 ? -2.514 -12.421 -6.228 1.00 92.00 77 THR A N 1
ATOM 554 C CA . THR A 1 77 ? -2.523 -12.611 -4.760 1.00 92.00 77 THR A CA 1
ATOM 555 C C . THR A 1 77 ? -1.189 -12.306 -4.072 1.00 92.00 77 THR A C 1
ATOM 557 O O . THR A 1 77 ? -1.164 -12.081 -2.866 1.00 92.00 77 THR A O 1
ATOM 560 N N . ASP A 1 78 ? -0.078 -12.250 -4.814 1.00 93.19 78 ASP A N 1
ATOM 561 C CA . ASP A 1 78 ? 1.250 -12.004 -4.238 1.00 93.19 78 ASP A CA 1
ATOM 562 C C . ASP A 1 78 ? 1.406 -10.558 -3.734 1.00 93.19 78 ASP A C 1
ATOM 564 O O . ASP A 1 78 ? 1.393 -9.592 -4.506 1.00 93.19 78 ASP A O 1
ATOM 568 N N . ILE A 1 79 ? 1.636 -10.415 -2.427 1.00 93.38 79 ILE A N 1
ATOM 569 C CA . ILE A 1 79 ? 1.874 -9.132 -1.760 1.00 93.38 79 ILE A CA 1
ATOM 570 C C . ILE A 1 79 ? 3.074 -8.388 -2.339 1.00 93.38 79 ILE A C 1
ATOM 572 O O . ILE A 1 79 ? 3.016 -7.163 -2.455 1.00 93.38 79 ILE A O 1
ATOM 576 N N . LYS A 1 80 ? 4.160 -9.079 -2.704 1.00 93.25 80 LYS A N 1
ATOM 577 C CA . LYS A 1 80 ? 5.351 -8.407 -3.252 1.00 93.25 80 LYS A CA 1
ATOM 578 C C . LYS A 1 80 ? 5.003 -7.697 -4.553 1.00 93.25 80 LYS A C 1
ATOM 580 O O . LYS A 1 80 ? 5.320 -6.520 -4.714 1.00 93.25 80 LYS A O 1
ATOM 585 N N . LEU A 1 81 ? 4.267 -8.382 -5.426 1.00 94.00 81 LEU A N 1
ATOM 586 C CA . LEU A 1 81 ? 3.798 -7.812 -6.681 1.00 94.00 81 LEU A CA 1
ATOM 587 C C . LEU A 1 81 ? 2.828 -6.646 -6.449 1.00 94.00 81 LEU A C 1
ATOM 589 O O . LEU A 1 81 ? 2.924 -5.633 -7.138 1.00 94.00 81 LEU A O 1
ATOM 593 N N . LEU A 1 82 ? 1.934 -6.739 -5.459 1.00 96.00 82 LEU A N 1
ATOM 594 C CA . LEU A 1 82 ? 1.058 -5.621 -5.087 1.00 96.00 82 LEU A CA 1
ATOM 595 C C . LEU A 1 82 ? 1.864 -4.399 -4.624 1.00 96.00 82 LEU A C 1
ATOM 597 O O . LEU A 1 82 ? 1.590 -3.286 -5.071 1.00 96.00 82 LEU A O 1
ATOM 601 N N . VAL A 1 83 ? 2.886 -4.589 -3.787 1.00 96.62 83 VAL A N 1
ATOM 602 C CA . VAL A 1 83 ? 3.783 -3.504 -3.355 1.00 96.62 83 VAL A CA 1
ATOM 603 C C . VAL A 1 83 ? 4.498 -2.867 -4.546 1.00 96.62 83 VAL A C 1
ATOM 605 O O . VAL A 1 83 ? 4.488 -1.642 -4.669 1.00 96.62 83 VAL A O 1
ATOM 608 N N . ASP A 1 84 ? 5.041 -3.663 -5.464 1.00 95.50 84 ASP A N 1
ATOM 609 C CA . ASP A 1 84 ? 5.714 -3.146 -6.661 1.00 95.50 84 ASP A CA 1
ATOM 610 C C . ASP A 1 84 ? 4.753 -2.357 -7.563 1.00 95.50 84 ASP A C 1
ATOM 612 O O . ASP A 1 84 ? 5.068 -1.247 -7.999 1.00 95.50 84 ASP A O 1
ATOM 616 N N . LEU A 1 85 ? 3.545 -2.879 -7.803 1.00 96.62 85 LEU A N 1
ATOM 617 C CA . LEU A 1 85 ? 2.505 -2.193 -8.576 1.00 96.62 85 LEU A CA 1
ATOM 618 C C . LEU A 1 85 ? 2.088 -0.873 -7.917 1.00 96.62 85 LEU A C 1
ATOM 620 O O . LEU A 1 85 ? 1.918 0.134 -8.611 1.00 96.62 85 LEU A O 1
ATOM 624 N N . ALA A 1 86 ? 1.956 -0.855 -6.590 1.00 97.00 86 ALA A N 1
ATOM 625 C CA . ALA A 1 86 ? 1.654 0.353 -5.838 1.00 97.00 86 ALA A CA 1
ATOM 626 C C . ALA A 1 86 ? 2.766 1.398 -5.988 1.00 97.00 86 ALA A C 1
ATOM 628 O O . ALA A 1 86 ? 2.475 2.558 -6.271 1.00 97.00 86 ALA A O 1
ATOM 629 N N . ILE A 1 87 ? 4.036 1.005 -5.869 1.00 95.31 87 ILE A N 1
ATOM 630 C CA . ILE A 1 87 ? 5.180 1.917 -6.018 1.00 95.31 87 ILE A CA 1
ATOM 631 C C . ILE A 1 87 ? 5.253 2.486 -7.439 1.00 95.31 87 ILE A C 1
ATOM 633 O O . ILE A 1 87 ? 5.460 3.686 -7.614 1.00 95.31 87 ILE A O 1
ATOM 637 N N . VAL A 1 88 ? 5.078 1.639 -8.457 1.00 94.94 88 VAL A N 1
ATOM 638 C CA . VAL A 1 88 ? 5.228 2.037 -9.865 1.00 94.94 88 VAL A CA 1
ATOM 639 C C . VAL A 1 88 ? 4.060 2.901 -10.344 1.00 94.94 88 VAL A C 1
ATOM 641 O O . VAL A 1 88 ? 4.275 3.854 -11.093 1.00 94.94 88 VAL A O 1
ATOM 644 N N . TYR A 1 89 ? 2.826 2.592 -9.937 1.00 95.38 89 TYR A N 1
ATOM 645 C CA . TYR A 1 89 ? 1.622 3.235 -10.478 1.00 95.38 89 TYR A CA 1
ATOM 646 C C . TYR A 1 89 ? 0.876 4.132 -9.487 1.00 95.38 89 TYR A C 1
ATOM 648 O O . TYR A 1 89 ? -0.012 4.869 -9.915 1.00 95.38 89 TYR A O 1
ATOM 656 N N . GLY A 1 90 ? 1.235 4.128 -8.201 1.00 93.06 90 GLY A N 1
ATOM 657 C CA . GLY A 1 90 ? 0.552 4.871 -7.136 1.00 93.06 90 GLY A CA 1
ATOM 658 C C . GLY A 1 90 ? 0.434 6.363 -7.419 1.00 93.06 90 GLY A C 1
ATOM 659 O O . GLY A 1 90 ? -0.661 6.921 -7.389 1.00 93.06 90 GLY A O 1
ATOM 660 N N . ARG A 1 91 ? 1.551 7.005 -7.774 1.00 91.88 91 ARG A N 1
ATOM 661 C CA . ARG A 1 91 ? 1.585 8.441 -8.100 1.00 91.88 91 ARG A CA 1
ATOM 662 C C . ARG A 1 91 ? 1.057 8.748 -9.501 1.00 91.88 91 ARG A C 1
ATOM 664 O O . ARG A 1 91 ? 0.448 9.792 -9.707 1.00 91.88 91 ARG A O 1
ATOM 671 N N . THR A 1 92 ? 1.296 7.862 -10.468 1.00 92.00 92 THR A N 1
ATOM 672 C CA . THR A 1 92 ? 0.994 8.131 -11.884 1.00 92.00 92 THR A CA 1
ATOM 673 C C . THR A 1 92 ? -0.463 7.846 -12.243 1.00 92.00 92 THR A C 1
ATOM 675 O O . THR A 1 92 ? -1.064 8.594 -13.010 1.00 92.00 92 THR A O 1
ATOM 678 N N . TYR A 1 93 ? -1.050 6.780 -11.695 1.00 92.62 93 TYR A N 1
ATOM 679 C CA . TYR A 1 93 ? -2.419 6.348 -11.990 1.00 92.62 93 TYR A CA 1
ATOM 680 C C . TYR A 1 93 ? -3.190 5.963 -10.710 1.00 92.62 93 TYR A C 1
ATOM 682 O O . TYR A 1 93 ? -3.696 4.838 -10.618 1.00 92.62 93 TYR A O 1
ATOM 690 N N . PRO A 1 94 ? -3.350 6.888 -9.741 1.00 93.62 94 PRO A N 1
ATOM 691 C CA . PRO A 1 94 ? -3.938 6.599 -8.428 1.00 93.62 94 PRO A CA 1
ATOM 692 C C . PRO A 1 94 ? -5.360 6.023 -8.507 1.00 93.62 94 PRO A C 1
ATOM 694 O O . PRO A 1 94 ? -5.722 5.142 -7.736 1.00 93.62 94 PRO A O 1
ATOM 697 N N . SER A 1 95 ? -6.183 6.469 -9.458 1.00 95.25 95 SER A N 1
ATOM 698 C CA . SER A 1 95 ? -7.541 5.928 -9.618 1.00 95.25 95 SER A CA 1
ATOM 699 C C . SER A 1 95 ? -7.541 4.496 -10.158 1.00 95.25 95 SER A C 1
ATOM 701 O O . SER A 1 95 ? -8.321 3.668 -9.701 1.00 95.25 95 SER A O 1
ATOM 703 N N . LYS A 1 96 ? -6.642 4.178 -11.102 1.00 95.00 96 LYS A N 1
ATOM 704 C CA . LYS A 1 96 ? -6.561 2.834 -11.695 1.00 95.00 96 LYS A CA 1
ATOM 705 C C . LYS A 1 96 ? -6.002 1.818 -10.710 1.00 95.00 96 LYS A C 1
ATOM 707 O O . LYS A 1 96 ? -6.479 0.691 -10.683 1.00 95.00 96 LYS A O 1
ATOM 712 N N . ILE A 1 97 ? -5.008 2.212 -9.914 1.00 96.56 97 ILE A N 1
ATOM 713 C CA . ILE A 1 97 ? -4.408 1.307 -8.933 1.00 96.56 97 ILE A CA 1
ATOM 714 C C . ILE A 1 97 ? -5.368 1.014 -7.775 1.00 96.56 97 ILE A C 1
ATOM 716 O O . ILE A 1 97 ? -5.442 -0.126 -7.340 1.00 96.56 97 ILE A O 1
ATOM 720 N N . ARG A 1 98 ? -6.172 1.998 -7.345 1.00 97.25 98 ARG A N 1
ATOM 721 C CA . ARG A 1 98 ? -7.236 1.778 -6.354 1.00 97.25 98 ARG A CA 1
ATOM 722 C C . ARG A 1 98 ? -8.288 0.800 -6.854 1.00 97.25 98 ARG A C 1
ATOM 724 O O . ARG A 1 98 ? -8.588 -0.159 -6.158 1.00 97.25 98 ARG A O 1
ATOM 731 N N . ALA A 1 99 ? -8.771 0.997 -8.083 1.00 96.62 99 ALA A N 1
ATOM 732 C CA . ALA A 1 99 ? -9.712 0.071 -8.707 1.00 96.62 99 ALA A CA 1
ATOM 733 C C . ALA A 1 99 ? -9.119 -1.344 -8.846 1.00 96.62 99 ALA A C 1
ATOM 735 O O . ALA A 1 99 ? -9.806 -2.328 -8.602 1.00 96.62 99 ALA A O 1
ATOM 736 N N . LEU A 1 100 ? -7.827 -1.456 -9.184 1.00 96.81 100 LEU A N 1
ATOM 737 C CA . LEU A 1 100 ? -7.130 -2.743 -9.223 1.00 96.81 100 LEU A CA 1
ATOM 738 C C . LEU A 1 100 ? -7.098 -3.415 -7.843 1.00 96.81 100 LEU A C 1
ATOM 740 O O . LEU A 1 100 ? -7.406 -4.595 -7.733 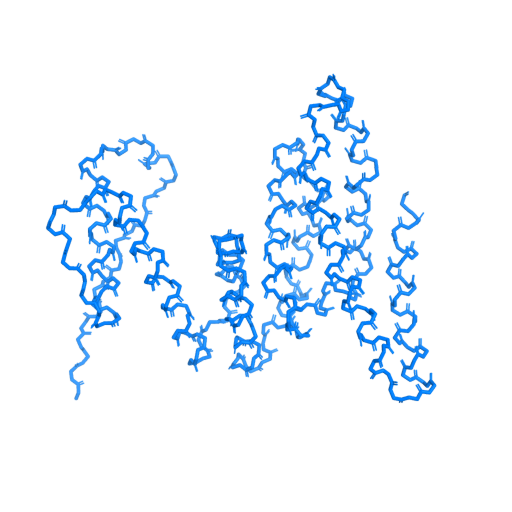1.00 96.81 100 LEU A O 1
ATOM 744 N N . 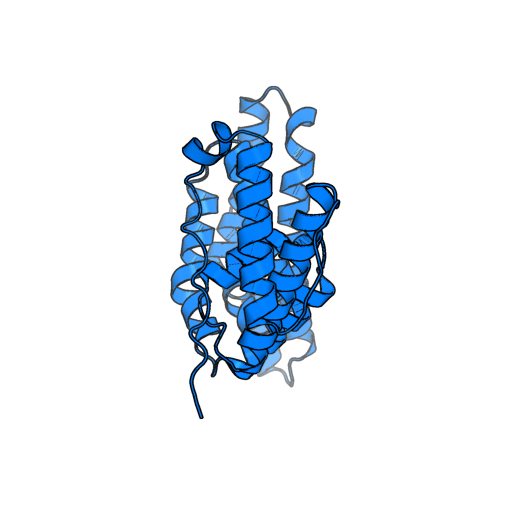PHE A 1 101 ? -6.721 -2.684 -6.795 1.00 97.12 101 PHE A N 1
ATOM 745 C CA . PHE A 1 101 ? -6.611 -3.219 -5.434 1.00 97.12 101 PHE A CA 1
ATOM 746 C C . PHE A 1 101 ? -7.973 -3.600 -4.850 1.00 97.12 101 PHE A C 1
ATOM 748 O O . PHE A 1 101 ? -8.096 -4.618 -4.174 1.00 97.12 101 PHE A O 1
ATOM 755 N N . GLU A 1 102 ? -9.007 -2.816 -5.138 1.00 95.94 102 GLU A N 1
ATOM 756 C CA . GLU A 1 102 ? -10.392 -3.159 -4.824 1.00 95.94 102 GLU A CA 1
ATOM 757 C C . GLU A 1 102 ? -10.798 -4.462 -5.518 1.00 95.94 102 GLU A C 1
ATOM 759 O O . GLU A 1 102 ? -11.237 -5.398 -4.851 1.00 95.94 102 GLU A O 1
ATOM 764 N N . LYS A 1 103 ? -10.493 -4.597 -6.816 1.00 95.75 103 LYS A N 1
ATOM 765 C CA . LYS A 1 103 ? -10.749 -5.832 -7.563 1.00 95.75 103 LYS A CA 1
ATOM 766 C C . LYS A 1 103 ? -10.018 -7.042 -6.986 1.00 95.75 103 LYS A C 1
ATOM 768 O O . LYS A 1 103 ? -10.596 -8.122 -6.888 1.00 95.75 103 LYS A O 1
ATOM 773 N N . VAL A 1 104 ? -8.762 -6.876 -6.572 1.00 95.94 104 VAL A N 1
ATOM 774 C CA . VAL A 1 104 ? -7.988 -7.926 -5.889 1.00 95.94 104 VAL A CA 1
ATOM 775 C C . VAL A 1 104 ? -8.659 -8.328 -4.579 1.00 95.94 104 VAL A C 1
ATOM 777 O O . VAL A 1 104 ? -8.787 -9.516 -4.296 1.00 95.94 104 VAL A O 1
ATOM 780 N N . ALA A 1 105 ? -9.127 -7.367 -3.784 1.00 94.31 105 ALA A N 1
ATOM 781 C CA . ALA A 1 105 ? -9.801 -7.659 -2.522 1.00 94.31 105 ALA A CA 1
ATOM 782 C C . ALA A 1 105 ? -11.100 -8.461 -2.717 1.00 94.31 105 ALA A C 1
ATOM 784 O O . ALA A 1 105 ? -11.399 -9.327 -1.898 1.00 94.31 105 ALA A O 1
ATOM 785 N N . GLU A 1 106 ? -11.834 -8.211 -3.803 1.00 93.94 106 GLU A N 1
ATOM 786 C CA . GLU A 1 106 ? -13.059 -8.940 -4.158 1.00 93.94 106 GLU A CA 1
ATOM 787 C C . GLU A 1 106 ? -12.790 -10.365 -4.664 1.00 93.94 106 GLU A C 1
ATOM 789 O O . GLU A 1 106 ? -13.533 -11.292 -4.352 1.00 93.94 106 GLU A O 1
ATOM 794 N N . THR A 1 107 ? -11.740 -10.549 -5.466 1.00 93.81 107 THR A N 1
ATOM 795 C CA . THR A 1 107 ? -11.515 -11.781 -6.250 1.00 93.81 107 THR A CA 1
ATOM 796 C C . THR A 1 107 ? -10.535 -12.764 -5.612 1.00 93.81 107 THR A C 1
ATOM 798 O O . THR A 1 107 ? -10.573 -13.950 -5.924 1.00 93.81 107 THR A O 1
ATOM 801 N N . SER A 1 108 ? -9.679 -12.310 -4.694 1.00 86.50 108 SER A N 1
ATOM 802 C CA . SER A 1 108 ? -8.613 -13.121 -4.073 1.00 86.50 108 SER A CA 1
ATOM 803 C C . SER A 1 108 ? -9.083 -14.129 -3.012 1.00 86.50 108 SER A C 1
ATOM 805 O O . SER A 1 108 ? -8.259 -14.765 -2.347 1.00 86.50 108 SER A O 1
ATOM 807 N N . GLY A 1 109 ? -10.395 -14.260 -2.792 1.00 83.44 109 GLY A N 1
ATOM 808 C CA . GLY A 1 109 ? -10.954 -15.189 -1.803 1.00 83.44 109 GLY A CA 1
ATOM 809 C C . GLY A 1 109 ? -10.580 -14.861 -0.352 1.00 83.44 109 GLY A C 1
ATOM 810 O O . GLY A 1 109 ? -10.597 -15.744 0.499 1.00 83.44 109 GLY A O 1
ATOM 811 N N . GLY A 1 110 ? -10.204 -13.609 -0.060 1.00 83.56 110 GLY A N 1
ATOM 812 C CA . GLY A 1 110 ? -9.908 -13.139 1.299 1.00 83.56 110 GLY A CA 1
ATOM 813 C C . GLY A 1 110 ? -8.530 -13.523 1.849 1.00 83.56 110 GLY A C 1
ATOM 814 O O . GLY A 1 110 ? -8.263 -13.267 3.019 1.00 83.56 110 GLY A O 1
ATOM 815 N N . THR A 1 111 ? -7.645 -14.091 1.029 1.00 86.00 111 THR A N 1
ATOM 816 C CA . THR A 1 111 ? -6.291 -14.529 1.433 1.00 86.00 111 THR A CA 1
ATOM 817 C C . THR A 1 111 ? -5.320 -13.367 1.671 1.00 86.00 111 THR A C 1
ATOM 819 O O . THR A 1 111 ? -4.521 -13.391 2.603 1.00 86.00 111 THR A O 1
ATOM 822 N N . VAL A 1 112 ? -5.449 -12.292 0.889 1.00 91.62 112 VAL A N 1
ATOM 823 C CA . VAL A 1 112 ? -4.490 -11.173 0.876 1.00 91.62 112 VAL A CA 1
ATOM 824 C C . VAL A 1 112 ? -4.526 -10.340 2.166 1.00 91.62 112 VAL A C 1
ATOM 826 O O . VAL A 1 112 ? -3.491 -9.880 2.639 1.00 91.62 112 VAL A O 1
ATOM 829 N N . GLY A 1 113 ? -5.702 -10.136 2.769 1.00 92.31 113 GLY A N 1
ATOM 830 C CA . GLY A 1 113 ? -5.847 -9.335 3.996 1.00 92.31 113 GLY A CA 1
ATOM 831 C C . GLY A 1 113 ? -5.079 -9.907 5.205 1.00 92.31 113 GLY A C 1
ATOM 832 O O . GLY A 1 113 ? -4.315 -9.171 5.839 1.00 92.31 113 GLY A O 1
ATOM 833 N N . PRO A 1 114 ? -5.251 -11.202 5.537 1.00 93.75 114 PRO A N 1
ATOM 834 C CA . PRO A 1 114 ? -4.450 -11.898 6.543 1.00 93.75 114 PRO A CA 1
ATOM 835 C C . PRO A 1 114 ? -2.945 -11.835 6.272 1.00 93.75 114 PRO A C 1
ATOM 837 O O . PRO A 1 114 ? -2.186 -11.525 7.189 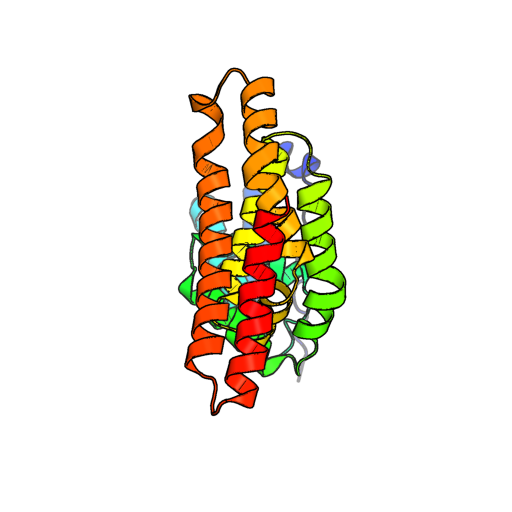1.00 93.75 114 PRO A O 1
ATOM 840 N N . ASP A 1 115 ? -2.516 -12.042 5.027 1.00 93.44 115 ASP A N 1
ATOM 841 C CA . ASP A 1 115 ? -1.096 -12.004 4.669 1.00 93.44 115 ASP A CA 1
ATOM 842 C C . ASP A 1 115 ? -0.502 -10.594 4.842 1.00 93.44 115 ASP A C 1
ATOM 844 O O . ASP A 1 115 ? 0.628 -10.440 5.317 1.00 93.44 115 ASP A O 1
ATOM 848 N N . ILE A 1 116 ? -1.276 -9.541 4.540 1.00 96.38 116 ILE A N 1
ATOM 849 C CA . ILE A 1 116 ? -0.881 -8.151 4.810 1.00 96.38 116 ILE A CA 1
ATOM 850 C C . ILE A 1 116 ? -0.661 -7.955 6.309 1.00 96.38 116 ILE A C 1
ATOM 852 O O . ILE A 1 116 ? 0.371 -7.418 6.710 1.00 96.38 116 ILE A O 1
ATOM 856 N N . ARG A 1 117 ? -1.605 -8.407 7.141 1.00 96.19 117 ARG A N 1
ATOM 857 C CA . ARG A 1 117 ? -1.500 -8.302 8.603 1.00 96.19 117 ARG A CA 1
ATOM 858 C C . ARG A 1 117 ? -0.289 -9.063 9.141 1.00 96.19 117 ARG A C 1
ATOM 860 O O . ARG A 1 117 ? 0.420 -8.539 9.989 1.00 96.19 117 ARG A O 1
ATOM 867 N N . ALA A 1 118 ? -0.073 -10.289 8.674 1.00 95.69 118 ALA A N 1
ATOM 868 C CA . ALA A 1 118 ? 0.952 -11.177 9.212 1.00 95.69 118 ALA A CA 1
ATOM 869 C C . ALA A 1 118 ? 2.366 -10.830 8.728 1.00 95.69 118 ALA A C 1
ATOM 871 O O . ALA A 1 118 ? 3.323 -11.012 9.474 1.00 95.69 118 ALA A O 1
ATOM 872 N N . SER A 1 119 ? 2.504 -10.334 7.495 1.00 95.38 119 SER A N 1
ATOM 873 C CA . SER A 1 119 ? 3.814 -10.151 6.856 1.00 95.38 119 SER A CA 1
ATOM 874 C C . SER A 1 119 ? 4.112 -8.699 6.504 1.00 95.38 119 SER A C 1
ATOM 876 O O . SER A 1 119 ? 5.189 -8.192 6.826 1.00 95.38 119 SER A O 1
ATOM 878 N N . LEU A 1 120 ? 3.181 -8.009 5.837 1.00 96.62 120 LEU A N 1
ATOM 879 C CA . LEU A 1 120 ? 3.455 -6.682 5.284 1.00 96.62 120 LEU A CA 1
ATOM 880 C C . LEU A 1 120 ? 3.510 -5.598 6.363 1.00 96.62 120 LEU A C 1
ATOM 882 O O . LEU A 1 120 ? 4.447 -4.802 6.359 1.00 96.62 120 LEU A O 1
ATOM 886 N N . VAL A 1 121 ? 2.545 -5.585 7.289 1.00 97.56 121 VAL A N 1
ATOM 887 C CA . VAL A 1 121 ? 2.497 -4.604 8.387 1.00 97.56 121 VAL A CA 1
ATOM 888 C C . VAL A 1 121 ? 3.777 -4.680 9.237 1.00 97.56 121 VAL A C 1
ATOM 890 O O . VAL A 1 121 ? 4.458 -3.655 9.328 1.00 97.56 121 VAL A O 1
ATOM 893 N N . PRO A 1 122 ? 4.211 -5.854 9.752 1.00 97.56 122 PRO A N 1
ATOM 894 C CA . PRO A 1 122 ? 5.468 -5.951 10.496 1.00 97.56 122 PRO A CA 1
ATOM 895 C C . PRO A 1 122 ? 6.694 -5.551 9.671 1.00 97.56 122 PRO A C 1
ATOM 897 O O . PRO A 1 122 ? 7.583 -4.875 10.182 1.00 97.56 122 PRO A O 1
ATOM 900 N N . SER A 1 123 ? 6.732 -5.906 8.381 1.00 95.94 123 SER A N 1
ATOM 901 C CA . SER A 1 123 ? 7.841 -5.525 7.495 1.00 95.94 123 SER A CA 1
ATOM 902 C C . SER A 1 123 ? 7.938 -4.008 7.326 1.00 95.94 123 SER A C 1
ATOM 904 O O . SER A 1 123 ? 9.032 -3.446 7.347 1.00 95.94 123 SER A O 1
ATOM 906 N N . PHE A 1 124 ? 6.804 -3.321 7.173 1.00 96.00 124 PHE A N 1
ATOM 907 C CA . PHE A 1 124 ? 6.778 -1.863 7.074 1.00 96.00 124 PHE A CA 1
ATOM 908 C C . PHE A 1 124 ? 7.157 -1.196 8.397 1.00 96.00 124 PHE A C 1
ATOM 910 O O . PHE A 1 124 ? 7.940 -0.248 8.367 1.00 96.00 124 PHE A O 1
ATOM 917 N N . ILE A 1 125 ? 6.695 -1.717 9.539 1.00 95.94 125 ILE A N 1
ATOM 918 C CA . ILE A 1 125 ? 7.132 -1.260 10.871 1.00 95.94 125 ILE A CA 1
ATOM 919 C C . ILE A 1 125 ? 8.653 -1.387 10.997 1.00 95.94 125 ILE A C 1
ATOM 921 O O . ILE A 1 125 ? 9.334 -0.403 11.277 1.00 95.94 125 ILE A O 1
ATOM 925 N N . GLN A 1 126 ? 9.207 -2.560 10.686 1.00 94.69 126 GLN A N 1
ATOM 926 C CA . GLN A 1 126 ? 10.645 -2.798 10.764 1.00 94.69 126 GLN A CA 1
ATOM 927 C C . GLN A 1 126 ? 11.435 -1.837 9.867 1.00 94.69 126 GLN A C 1
ATOM 929 O O . GLN A 1 126 ? 12.470 -1.318 10.282 1.00 94.69 126 GLN A O 1
ATOM 934 N N . ILE A 1 127 ? 10.968 -1.567 8.645 1.00 92.12 127 ILE A N 1
ATOM 935 C CA . ILE A 1 127 ? 11.626 -0.618 7.735 1.00 92.12 127 ILE A CA 1
ATOM 936 C C . ILE A 1 127 ? 11.585 0.814 8.298 1.00 92.12 127 ILE A C 1
ATOM 938 O O . ILE A 1 127 ? 12.574 1.540 8.167 1.00 92.12 127 ILE A O 1
ATOM 942 N N . LEU A 1 128 ? 10.477 1.225 8.924 1.00 89.00 128 LEU A N 1
ATOM 943 C CA . LEU A 1 128 ? 10.355 2.539 9.568 1.00 89.00 128 LEU A CA 1
ATOM 944 C C . LEU A 1 128 ? 11.317 2.687 10.756 1.00 89.00 128 LEU A C 1
ATOM 946 O O . LEU A 1 128 ? 11.916 3.747 10.921 1.00 89.00 128 LEU A O 1
ATOM 950 N N . GLU A 1 129 ? 11.496 1.633 11.555 1.00 88.12 129 GLU A N 1
ATOM 951 C CA . GLU A 1 129 ? 12.323 1.664 12.770 1.00 88.12 129 GLU A CA 1
ATOM 952 C C . GLU A 1 129 ? 13.823 1.505 12.488 1.00 88.12 129 GLU A C 1
ATOM 954 O O . GLU A 1 129 ? 14.662 2.163 13.104 1.00 88.12 129 GLU A O 1
ATOM 959 N N . THR A 1 130 ? 14.179 0.640 11.537 1.00 86.31 130 THR A N 1
ATOM 960 C CA . THR A 1 130 ? 15.579 0.329 11.200 1.00 86.31 130 THR A CA 1
ATOM 961 C C . THR A 1 130 ? 16.166 1.244 10.127 1.00 86.31 130 THR A C 1
ATOM 963 O O . THR A 1 130 ? 17.384 1.274 9.943 1.00 86.31 130 THR A O 1
ATOM 966 N N . GLY A 1 131 ? 15.326 1.998 9.412 1.00 74.00 131 GLY A N 1
ATOM 967 C CA . GLY A 1 131 ? 15.729 2.859 8.306 1.00 74.00 131 GLY A CA 1
ATOM 968 C C . GLY A 1 131 ? 16.642 4.001 8.751 1.00 74.00 131 GLY A C 1
ATOM 969 O O . GLY A 1 131 ? 16.173 5.071 9.136 1.00 74.00 131 GLY A O 1
ATOM 970 N N . GLN A 1 132 ? 17.957 3.797 8.647 1.00 69.94 132 GLN A N 1
ATOM 971 C CA . GLN A 1 132 ? 18.953 4.832 8.925 1.00 69.94 132 GLN A CA 1
ATOM 972 C C . GLN A 1 132 ? 19.238 5.682 7.682 1.00 69.94 132 GLN A C 1
ATOM 974 O O . GLN A 1 132 ? 19.427 5.164 6.575 1.00 69.94 132 GLN A O 1
ATOM 979 N N . GLY A 1 133 ? 19.314 6.998 7.885 1.00 75.12 133 GLY A N 1
ATOM 980 C CA . GLY A 1 133 ? 19.650 7.983 6.858 1.00 75.12 133 GLY A CA 1
ATOM 981 C C . GLY A 1 133 ? 18.451 8.480 6.043 1.00 75.12 133 GLY A C 1
ATOM 982 O O . GLY A 1 133 ? 17.519 7.738 5.726 1.00 75.12 133 GLY A O 1
ATOM 983 N N . LEU A 1 134 ? 18.514 9.755 5.638 1.00 77.00 134 LEU A N 1
ATOM 984 C CA . LEU A 1 134 ? 17.402 10.460 4.985 1.00 77.00 134 LEU A CA 1
ATOM 985 C C . LEU A 1 134 ? 16.895 9.739 3.730 1.00 77.00 134 LEU A C 1
ATOM 987 O O . LEU A 1 134 ? 15.692 9.666 3.481 1.00 77.00 134 LEU A O 1
ATOM 991 N N . TYR A 1 135 ? 17.813 9.244 2.899 1.00 81.44 135 TYR A N 1
ATOM 992 C CA . TYR A 1 135 ? 17.442 8.623 1.630 1.00 81.44 135 TYR A CA 1
ATOM 993 C C . TYR A 1 135 ? 16.581 7.375 1.844 1.00 81.44 135 TYR A C 1
ATOM 995 O O . TYR A 1 135 ? 15.551 7.226 1.181 1.00 81.44 135 TYR A O 1
ATOM 1003 N N . ASN A 1 136 ? 16.986 6.519 2.785 1.00 82.69 136 ASN A N 1
ATOM 1004 C CA 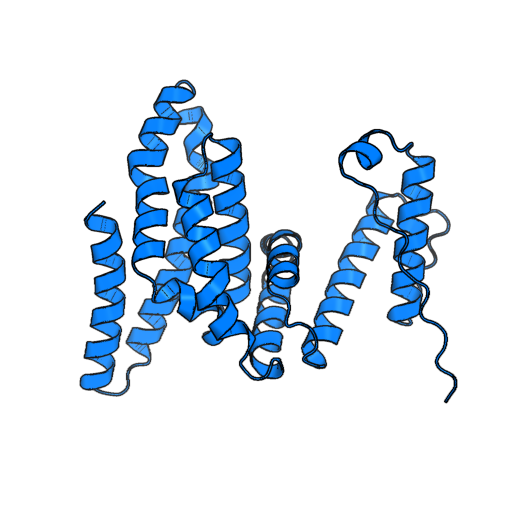. ASN A 1 136 ? 16.287 5.280 3.105 1.00 82.69 136 ASN A CA 1
ATOM 1005 C C . ASN A 1 136 ? 14.930 5.572 3.741 1.00 82.69 136 ASN A C 1
ATOM 1007 O O . ASN A 1 136 ? 13.936 5.002 3.308 1.00 82.69 136 ASN A O 1
ATOM 1011 N N . GLN A 1 137 ? 14.865 6.527 4.672 1.00 83.25 137 GLN A N 1
ATOM 1012 C CA . GLN A 1 137 ? 13.607 6.953 5.295 1.00 83.25 137 GLN A CA 1
ATOM 1013 C C . GLN A 1 137 ? 12.620 7.530 4.277 1.00 83.25 137 GLN A C 1
ATOM 1015 O O . GLN A 1 137 ? 11.444 7.178 4.280 1.00 83.25 137 GLN A O 1
ATOM 1020 N N . ARG A 1 138 ? 13.093 8.361 3.341 1.00 83.50 138 ARG A N 1
ATOM 1021 C CA . ARG A 1 138 ? 12.252 8.891 2.260 1.00 83.50 138 ARG A CA 1
ATOM 1022 C C . ARG A 1 138 ? 11.737 7.778 1.349 1.00 83.50 138 ARG A C 1
ATOM 1024 O O . ARG A 1 138 ? 10.570 7.793 0.978 1.00 83.50 138 ARG A O 1
ATOM 1031 N N . LYS A 1 139 ? 12.602 6.835 0.968 1.00 86.81 139 LYS A N 1
ATOM 1032 C CA . LYS A 1 139 ? 12.221 5.677 0.148 1.00 86.81 139 LYS A CA 1
ATOM 1033 C C . LYS A 1 139 ? 11.193 4.806 0.866 1.00 86.81 139 LYS A C 1
ATOM 1035 O O . LYS A 1 139 ? 10.192 4.456 0.257 1.00 86.81 139 LYS A O 1
ATOM 1040 N N . ALA A 1 140 ? 11.419 4.512 2.143 1.00 90.19 140 ALA A N 1
ATOM 1041 C CA . ALA A 1 140 ? 10.499 3.763 2.988 1.00 90.19 140 ALA A CA 1
ATOM 1042 C C . ALA A 1 140 ? 9.125 4.436 3.068 1.00 90.19 140 ALA A C 1
ATOM 1044 O O . ALA A 1 140 ? 8.122 3.806 2.740 1.00 90.19 140 ALA A O 1
ATOM 1045 N N . ALA A 1 141 ? 9.090 5.724 3.424 1.00 90.56 141 ALA A N 1
ATOM 1046 C CA . ALA A 1 141 ? 7.856 6.498 3.511 1.00 90.56 141 ALA A CA 1
ATOM 1047 C C . ALA A 1 141 ? 7.094 6.510 2.178 1.00 90.56 141 ALA A C 1
ATOM 1049 O O . ALA A 1 141 ? 5.883 6.316 2.173 1.00 90.56 141 ALA A O 1
ATOM 1050 N N . GLU A 1 142 ? 7.791 6.673 1.049 1.00 91.75 142 GLU A N 1
ATOM 1051 C CA . GLU A 1 142 ? 7.165 6.648 -0.279 1.00 91.75 142 GLU A CA 1
ATOM 1052 C C . GLU A 1 142 ? 6.599 5.266 -0.630 1.00 91.75 142 GLU A C 1
ATOM 1054 O O . GLU A 1 142 ? 5.479 5.178 -1.126 1.00 91.75 142 GLU A O 1
ATOM 1059 N N . CYS A 1 143 ? 7.323 4.178 -0.342 1.00 93.88 143 CYS A N 1
ATOM 1060 C CA . CYS A 1 143 ? 6.823 2.821 -0.580 1.00 93.88 143 CYS A CA 1
ATOM 1061 C C . CYS A 1 143 ? 5.556 2.532 0.235 1.00 93.88 143 CYS A C 1
ATOM 1063 O O . CYS A 1 143 ? 4.579 2.006 -0.301 1.00 93.88 143 CYS A O 1
ATOM 1065 N N . ILE A 1 144 ? 5.566 2.913 1.514 1.00 95.75 144 ILE A N 1
ATOM 1066 C CA . ILE A 1 144 ? 4.432 2.746 2.426 1.00 95.75 144 ILE A CA 1
ATOM 1067 C C . ILE A 1 144 ? 3.245 3.571 1.937 1.00 95.75 144 ILE A C 1
ATOM 1069 O O . ILE A 1 144 ? 2.160 3.027 1.744 1.00 95.75 144 ILE A O 1
ATOM 1073 N N . TYR A 1 145 ? 3.457 4.859 1.663 1.00 96.38 145 TYR A N 1
ATOM 1074 C CA . TYR A 1 145 ? 2.414 5.743 1.156 1.00 96.38 145 TYR A CA 1
ATOM 1075 C C . TYR A 1 145 ? 1.783 5.204 -0.123 1.00 96.38 145 TYR A C 1
ATOM 1077 O O . TYR A 1 145 ? 0.563 5.140 -0.210 1.00 96.38 145 TYR A O 1
ATOM 1085 N N . CYS A 1 146 ? 2.584 4.779 -1.101 1.00 97.25 146 CYS A N 1
ATOM 1086 C CA . CYS A 1 146 ? 2.070 4.240 -2.355 1.00 97.25 146 CYS A CA 1
ATOM 1087 C C . CYS A 1 146 ? 1.158 3.024 -2.130 1.00 97.25 146 CYS A C 1
ATOM 1089 O O . CYS A 1 146 ? 0.105 2.928 -2.764 1.00 97.25 146 CYS A O 1
ATOM 1091 N N . PHE A 1 147 ? 1.511 2.124 -1.206 1.00 97.81 147 PHE A N 1
ATOM 1092 C CA . PHE A 1 147 ? 0.670 0.974 -0.865 1.00 97.81 147 PHE A CA 1
ATOM 1093 C C . PHE A 1 147 ? -0.617 1.381 -0.132 1.00 97.81 147 PHE A C 1
ATOM 1095 O O . PHE A 1 147 ? -1.708 0.913 -0.468 1.00 97.81 147 PHE A O 1
ATOM 1102 N N . ILE A 1 148 ? -0.519 2.290 0.840 1.00 97.94 148 ILE A N 1
ATOM 1103 C CA . ILE A 1 148 ? -1.674 2.826 1.578 1.00 97.94 148 ILE A CA 1
ATOM 1104 C C . ILE A 1 148 ? -2.622 3.592 0.643 1.00 97.94 148 ILE A C 1
ATOM 1106 O O . ILE A 1 148 ? -3.842 3.461 0.722 1.00 97.94 148 ILE A O 1
ATOM 1110 N N . LEU A 1 149 ? -2.070 4.337 -0.312 1.00 97.25 149 LEU A N 1
ATOM 1111 C CA . LEU A 1 149 ? -2.806 5.034 -1.360 1.00 97.25 149 LEU A CA 1
ATOM 1112 C C . LEU A 1 149 ? -3.563 4.067 -2.269 1.00 97.25 149 LEU A C 1
ATOM 1114 O O . LEU A 1 149 ? -4.722 4.322 -2.598 1.00 97.25 149 LEU A O 1
ATOM 1118 N N . ALA A 1 150 ? -2.913 2.980 -2.686 1.00 97.31 150 ALA A N 1
ATOM 1119 C CA . ALA A 1 150 ? -3.523 1.964 -3.534 1.00 97.31 150 ALA A CA 1
ATOM 1120 C C . ALA A 1 150 ? -4.637 1.203 -2.802 1.00 97.31 150 ALA A C 1
ATOM 1122 O O . ALA A 1 150 ? -5.693 0.958 -3.375 1.00 97.31 150 ALA A O 1
ATOM 1123 N N . SER A 1 151 ? -4.449 0.906 -1.516 1.00 96.81 151 SER A N 1
ATOM 1124 C CA . SER A 1 151 ? -5.443 0.218 -0.682 1.00 96.81 151 SER A CA 1
ATOM 1125 C C . SER A 1 151 ? -6.555 1.127 -0.146 1.00 96.81 151 SER A C 1
ATOM 1127 O O . SER A 1 151 ? -7.505 0.623 0.444 1.00 96.81 151 SER A O 1
ATOM 1129 N N . SER A 1 152 ? -6.505 2.445 -0.380 1.00 96.06 152 SER A N 1
ATOM 1130 C CA . SER A 1 152 ? -7.360 3.423 0.313 1.00 96.06 152 SER A CA 1
ATOM 1131 C C . SER A 1 152 ? -8.873 3.197 0.168 1.00 96.06 152 SER A C 1
ATOM 1133 O O . SER A 1 152 ? -9.642 3.625 1.024 1.00 96.06 152 SER A O 1
ATOM 1135 N N . THR A 1 153 ? -9.308 2.576 -0.933 1.00 93.50 153 THR A N 1
ATOM 1136 C CA . THR A 1 153 ? -10.725 2.273 -1.205 1.00 93.50 153 THR A CA 1
ATOM 1137 C C . THR A 1 153 ? -11.143 0.889 -0.724 1.00 93.50 153 THR A C 1
ATOM 1139 O O . THR A 1 153 ? -12.332 0.653 -0.566 1.00 93.50 153 THR A O 1
ATOM 1142 N N . SER A 1 154 ? -10.192 -0.005 -0.435 1.00 93.88 154 SER A N 1
ATOM 1143 C CA . SER A 1 154 ? -10.466 -1.377 -0.018 1.00 93.88 154 SER A CA 1
ATOM 1144 C C . SER A 1 154 ? -10.366 -1.524 1.507 1.00 93.88 154 SER A C 1
ATOM 1146 O O . SER A 1 154 ? -9.257 -1.515 2.055 1.00 93.88 154 SER A O 1
ATOM 1148 N N . PRO A 1 155 ? -11.496 -1.723 2.217 1.00 92.25 155 PRO A N 1
ATOM 1149 C CA . PRO A 1 155 ? -11.496 -1.994 3.654 1.00 92.25 155 PRO A CA 1
ATOM 1150 C C . PRO A 1 155 ? -10.581 -3.159 4.029 1.00 92.25 155 PRO A C 1
ATOM 1152 O O . PRO A 1 155 ? -9.823 -3.073 4.990 1.00 92.25 155 PRO A O 1
ATOM 1155 N N . THR A 1 156 ? -10.639 -4.240 3.251 1.00 92.88 156 THR A N 1
ATOM 1156 C CA . THR A 1 156 ? -9.940 -5.500 3.519 1.00 92.88 156 THR A CA 1
ATOM 1157 C C . THR A 1 156 ? -8.426 -5.329 3.511 1.00 92.88 156 THR A C 1
ATOM 1159 O O . THR A 1 156 ? -7.737 -5.919 4.340 1.00 92.88 156 THR A O 1
ATOM 1162 N N . LEU A 1 157 ? -7.908 -4.506 2.596 1.00 95.62 157 LEU A N 1
ATOM 1163 C CA . LEU A 1 157 ? -6.469 -4.299 2.431 1.00 95.62 157 LEU A CA 1
ATOM 1164 C C . LEU A 1 157 ? -5.928 -3.188 3.338 1.00 95.62 157 LEU A C 1
ATOM 1166 O O . LEU A 1 157 ? -4.772 -3.251 3.752 1.00 95.62 157 LEU A O 1
ATOM 1170 N N . LEU A 1 158 ? -6.753 -2.188 3.667 1.00 96.62 158 LEU A N 1
ATOM 1171 C CA . LEU A 1 158 ? -6.345 -1.046 4.488 1.00 96.62 158 LEU A CA 1
ATOM 1172 C C . LEU A 1 158 ? -6.519 -1.286 5.995 1.00 96.62 158 LEU A C 1
ATOM 1174 O O . LEU A 1 158 ? -5.722 -0.793 6.794 1.00 96.62 158 LEU A O 1
ATOM 1178 N N . ALA A 1 159 ? -7.539 -2.048 6.406 1.00 94.31 159 ALA A N 1
ATOM 1179 C CA . ALA A 1 159 ? -7.844 -2.297 7.817 1.00 94.31 159 ALA A CA 1
ATOM 1180 C C . ALA A 1 159 ? -6.682 -2.899 8.631 1.00 94.31 159 ALA A C 1
ATOM 1182 O O . ALA A 1 159 ? -6.559 -2.520 9.796 1.00 94.31 159 ALA A O 1
ATOM 1183 N N . PRO A 1 160 ? -5.821 -3.788 8.087 1.00 96.50 160 PRO A N 1
ATOM 1184 C CA . PRO A 1 160 ? -4.637 -4.255 8.805 1.00 96.50 160 PRO A CA 1
ATOM 1185 C C . PRO A 1 160 ? -3.719 -3.126 9.283 1.00 96.50 160 PRO A C 1
ATOM 1187 O O . PRO A 1 160 ? -3.181 -3.231 10.374 1.00 96.50 160 PRO A O 1
ATOM 1190 N N . PHE A 1 161 ? -3.582 -2.044 8.512 1.00 97.06 161 PHE A N 1
ATOM 1191 C CA . PHE A 1 161 ? -2.781 -0.880 8.901 1.00 97.06 161 PHE A CA 1
ATOM 1192 C C . PHE A 1 161 ? -3.546 0.053 9.834 1.00 97.06 161 PHE A C 1
ATOM 1194 O O . PHE A 1 161 ? -3.015 0.489 10.847 1.00 97.06 161 PHE A O 1
ATOM 1201 N N . ALA A 1 162 ? -4.811 0.343 9.512 1.00 95.62 162 ALA A N 1
ATOM 1202 C CA . ALA A 1 162 ? -5.620 1.290 10.281 1.00 95.62 162 ALA A CA 1
ATOM 1203 C C . ALA A 1 162 ? -5.926 0.816 11.714 1.00 95.62 162 ALA A C 1
ATOM 1205 O O . ALA A 1 162 ? -6.302 1.620 12.556 1.00 95.62 162 ALA A O 1
ATOM 1206 N N . ARG A 1 163 ? -5.796 -0.486 11.994 1.00 94.81 163 ARG A N 1
ATOM 1207 C CA . ARG A 1 163 ? -6.068 -1.080 13.313 1.00 94.81 163 ARG A CA 1
ATOM 1208 C C . ARG A 1 163 ? -4.808 -1.467 14.089 1.00 94.81 163 ARG A C 1
ATOM 1210 O O . ARG A 1 163 ? -4.936 -2.072 15.149 1.00 94.81 163 ARG A O 1
ATOM 1217 N N . ASP A 1 164 ? -3.619 -1.187 13.561 1.00 96.75 164 ASP A N 1
ATOM 1218 C CA . ASP A 1 164 ? -2.359 -1.575 14.194 1.00 96.75 164 ASP A CA 1
ATOM 1219 C C . ASP A 1 164 ? -1.711 -0.377 14.897 1.00 96.75 164 ASP A C 1
ATOM 1221 O O . ASP A 1 164 ? -1.152 0.516 14.261 1.00 96.75 164 ASP A O 1
ATOM 1225 N N . ASN A 1 165 ? -1.780 -0.359 16.229 1.00 95.88 165 ASN A N 1
ATOM 1226 C CA . ASN A 1 165 ? -1.225 0.733 17.032 1.00 95.88 165 ASN A CA 1
ATOM 1227 C C . ASN A 1 165 ? 0.303 0.843 16.901 1.00 95.88 165 ASN A C 1
ATOM 1229 O O . ASN A 1 165 ? 0.827 1.955 16.898 1.00 95.88 165 ASN A O 1
ATOM 1233 N N . ASN A 1 166 ? 1.022 -0.273 16.721 1.00 96.19 166 ASN A N 1
ATOM 1234 C CA . ASN A 1 166 ? 2.480 -0.246 16.559 1.00 96.19 166 ASN A CA 1
ATOM 1235 C C . ASN A 1 166 ? 2.874 0.452 15.255 1.00 96.19 166 ASN A C 1
ATOM 1237 O O . ASN A 1 166 ? 3.876 1.167 15.207 1.00 96.19 166 ASN A O 1
ATOM 1241 N N . PHE A 1 167 ? 2.066 0.300 14.205 1.00 96.62 167 PHE A N 1
ATOM 1242 C CA . PHE A 1 167 ? 2.253 1.023 12.955 1.00 96.62 167 PHE A CA 1
ATOM 1243 C C . PHE A 1 167 ? 2.112 2.540 13.137 1.00 96.62 167 PHE A C 1
ATOM 1245 O O . PHE A 1 167 ? 2.954 3.294 12.642 1.00 96.62 167 PHE A O 1
ATOM 1252 N N . TYR A 1 168 ? 1.119 3.001 13.904 1.00 95.50 168 TYR A N 1
ATOM 1253 C CA . TYR A 1 168 ? 0.980 4.421 14.257 1.00 95.50 168 TYR A CA 1
ATOM 1254 C C . TYR A 1 168 ? 2.163 4.935 15.081 1.00 95.50 168 TYR A C 1
ATOM 1256 O O . TYR A 1 168 ? 2.722 5.985 14.758 1.00 95.50 168 TYR A O 1
ATOM 1264 N N . THR A 1 169 ? 2.599 4.180 16.089 1.00 94.50 169 THR A N 1
ATOM 1265 C CA . THR A 1 169 ? 3.788 4.500 16.889 1.00 94.50 169 THR A CA 1
ATOM 1266 C C . THR A 1 169 ? 5.039 4.614 16.012 1.00 94.50 169 THR A C 1
ATOM 1268 O O . THR A 1 169 ? 5.798 5.575 16.145 1.00 94.50 169 THR A O 1
ATOM 1271 N N . ALA A 1 170 ? 5.247 3.694 15.065 1.00 92.75 170 ALA A N 1
ATOM 1272 C CA . ALA A 1 170 ? 6.377 3.740 14.136 1.00 92.75 170 ALA A CA 1
ATOM 1273 C C . ALA A 1 170 ? 6.330 4.976 13.216 1.00 92.75 170 ALA A C 1
ATOM 1275 O O . ALA A 1 170 ? 7.347 5.650 13.029 1.00 92.75 170 ALA A O 1
ATOM 1276 N N . LEU A 1 171 ? 5.151 5.327 12.686 1.00 91.62 171 LEU A N 1
ATOM 1277 C CA . LEU A 1 171 ? 4.957 6.549 11.892 1.00 91.62 171 LEU A CA 1
ATOM 1278 C C . LEU A 1 171 ? 5.228 7.819 12.716 1.00 91.62 171 LEU A C 1
ATOM 1280 O O . LEU A 1 171 ? 5.913 8.728 12.237 1.00 91.62 171 LEU A O 1
ATOM 1284 N N . ALA A 1 172 ? 4.743 7.875 13.957 1.00 89.94 172 ALA A N 1
ATOM 1285 C CA . ALA A 1 172 ? 4.956 9.003 14.862 1.00 89.94 172 ALA A CA 1
ATOM 1286 C C . ALA A 1 172 ? 6.434 9.164 15.254 1.00 89.94 172 ALA A C 1
ATOM 1288 O O . ALA A 1 172 ? 6.958 10.280 15.211 1.00 89.94 172 ALA A O 1
ATOM 1289 N N . ARG A 1 173 ? 7.145 8.060 15.527 1.00 86.56 173 ARG A N 1
ATOM 1290 C CA . ARG A 1 173 ? 8.598 8.057 15.792 1.00 86.56 173 ARG A CA 1
ATOM 1291 C C . ARG A 1 173 ? 9.390 8.601 14.611 1.00 86.56 173 ARG A C 1
ATOM 1293 O O . ARG A 1 173 ? 10.321 9.389 14.793 1.00 86.56 173 ARG A O 1
ATOM 1300 N N . LEU A 1 174 ? 9.005 8.231 13.392 1.00 82.81 174 LEU A N 1
ATOM 1301 C CA . LEU A 1 174 ? 9.651 8.762 12.197 1.00 82.81 174 LEU A CA 1
ATOM 1302 C C . LEU A 1 174 ? 9.372 10.266 12.019 1.00 82.81 174 LEU A C 1
ATOM 1304 O O . LEU A 1 174 ? 10.265 11.010 11.609 1.00 82.81 174 LEU A O 1
ATOM 1308 N N . TYR A 1 175 ? 8.165 10.731 12.355 1.00 81.19 175 TYR A N 1
ATOM 1309 C CA . TYR A 1 175 ? 7.759 12.128 12.184 1.00 81.19 175 TYR A CA 1
ATOM 1310 C C . TYR A 1 175 ? 8.296 13.085 13.265 1.00 81.19 175 TYR A C 1
ATOM 1312 O O . TYR A 1 175 ? 8.721 14.186 12.938 1.00 81.19 175 TYR A O 1
ATOM 1320 N N . LEU A 1 176 ? 8.293 12.734 14.551 1.00 70.88 176 LEU A N 1
ATOM 1321 C CA . LEU A 1 176 ? 8.701 13.656 15.625 1.00 70.88 176 LEU A CA 1
ATOM 1322 C C . LEU A 1 176 ? 10.221 13.589 15.897 1.00 70.88 176 LEU A C 1
ATOM 1324 O O . LEU A 1 176 ? 10.951 14.484 15.447 1.00 70.88 176 LEU A O 1
ATOM 1328 N N . PRO A 1 177 ? 10.750 12.550 16.578 1.00 64.12 177 PRO A N 1
ATOM 1329 C CA . PRO A 1 177 ? 12.180 12.455 16.877 1.00 64.12 177 PRO A CA 1
ATOM 1330 C C . PRO A 1 177 ? 13.043 12.136 15.643 1.00 64.12 177 PRO A C 1
ATOM 1332 O O . PRO A 1 177 ? 14.202 12.561 15.571 1.00 64.12 177 PRO A O 1
ATOM 1335 N N . GLY A 1 178 ? 12.493 11.444 14.638 1.00 59.62 178 GLY A N 1
ATOM 1336 C CA . GLY A 1 178 ? 13.198 11.141 13.388 1.00 59.62 178 GLY A CA 1
ATOM 1337 C C . GLY A 1 178 ? 13.579 12.395 12.593 1.00 59.62 178 GLY A C 1
ATOM 1338 O O . GLY A 1 178 ? 14.696 12.496 12.078 1.00 59.62 178 GLY A O 1
ATOM 1339 N N . LEU A 1 179 ? 12.703 13.403 12.560 1.00 67.88 179 LEU A N 1
ATOM 1340 C CA . LEU A 1 179 ? 12.944 14.645 11.820 1.00 67.88 179 LEU A CA 1
ATOM 1341 C C . LEU A 1 179 ? 13.938 15.576 12.501 1.00 67.88 179 LEU A C 1
ATOM 1343 O O . LEU A 1 179 ? 14.756 16.186 11.815 1.00 67.88 179 LEU A O 1
ATOM 1347 N N . SER A 1 180 ? 13.887 15.693 13.828 1.00 68.06 180 SER A N 1
ATOM 1348 C CA . SER A 1 180 ? 14.838 16.518 14.582 1.00 68.06 180 SER A CA 1
ATOM 1349 C C . SER A 1 180 ? 16.254 15.937 14.506 1.00 68.06 180 SER A C 1
ATOM 1351 O O . SER A 1 180 ? 17.221 16.666 14.275 1.00 68.06 180 SER A O 1
ATOM 1353 N N . THR A 1 181 ? 16.376 14.610 14.598 1.00 69.69 181 THR A N 1
ATOM 1354 C CA . THR A 1 181 ? 17.646 13.890 14.438 1.00 69.69 181 THR A CA 1
ATOM 1355 C C . THR A 1 181 ? 18.198 14.050 13.027 1.00 69.69 181 THR A C 1
ATOM 1357 O O . THR A 1 181 ? 19.357 14.427 12.858 1.00 69.69 181 THR A O 1
ATOM 1360 N N . THR A 1 182 ? 17.360 13.860 12.010 1.00 65.88 182 THR A N 1
ATOM 1361 C CA . THR A 1 182 ? 17.767 14.002 10.609 1.00 65.88 182 THR A CA 1
ATOM 1362 C C . THR A 1 182 ? 18.134 15.449 10.263 1.00 65.88 182 THR A C 1
ATOM 1364 O O . THR A 1 182 ? 19.152 15.684 9.622 1.00 65.88 182 THR A O 1
ATOM 1367 N N . ALA A 1 183 ? 17.393 16.448 10.748 1.00 69.75 183 ALA A N 1
ATOM 1368 C CA . ALA A 1 183 ? 17.744 17.858 10.549 1.00 69.75 183 ALA A CA 1
ATOM 1369 C C . ALA A 1 183 ? 19.127 18.204 11.121 1.00 69.75 183 ALA A C 1
ATOM 1371 O O . ALA A 1 183 ? 19.900 18.919 10.483 1.00 69.75 183 ALA A O 1
ATOM 1372 N N . ARG A 1 184 ? 19.458 17.668 12.302 1.00 72.12 184 ARG A N 1
ATOM 1373 C CA . ARG A 1 184 ? 20.764 17.859 12.948 1.00 72.12 184 ARG A CA 1
ATOM 1374 C C . ARG A 1 184 ? 21.903 17.199 12.170 1.00 72.12 184 ARG A C 1
ATOM 1376 O O . ARG A 1 184 ? 22.962 17.801 12.045 1.00 72.12 184 ARG A O 1
ATOM 1383 N N . LEU A 1 185 ? 21.684 16.002 11.627 1.00 72.31 185 LEU A N 1
ATOM 1384 C CA . LEU A 1 185 ? 22.709 15.255 10.886 1.00 72.31 185 LEU A CA 1
ATOM 1385 C C . LEU A 1 185 ? 23.032 15.842 9.503 1.00 72.31 185 LEU A C 1
ATOM 1387 O O . LEU A 1 185 ? 24.095 15.556 8.963 1.00 72.31 185 LEU A O 1
ATOM 1391 N N . TYR A 1 186 ? 22.146 16.660 8.932 1.00 68.81 186 TYR A N 1
ATOM 1392 C CA . TYR A 1 186 ? 22.270 17.132 7.548 1.00 68.81 186 TYR A CA 1
ATOM 1393 C C . TYR A 1 186 ? 22.199 18.663 7.395 1.00 68.81 186 TYR A C 1
ATOM 1395 O O . TYR A 1 186 ? 21.837 19.172 6.335 1.00 68.81 186 TYR A O 1
ATOM 1403 N N . GLY A 1 187 ? 22.576 19.415 8.431 1.00 68.12 187 GLY A N 1
ATOM 1404 C CA . GLY A 1 187 ? 22.833 20.855 8.298 1.00 68.12 187 GLY A CA 1
ATOM 1405 C C . GLY A 1 187 ? 21.600 21.765 8.355 1.00 68.12 187 GLY A C 1
ATOM 1406 O O . GLY A 1 187 ? 21.663 22.894 7.877 1.00 68.12 187 GLY A O 1
ATOM 1407 N N . GLY A 1 188 ? 20.495 21.316 8.960 1.00 64.06 188 GLY A N 1
ATOM 1408 C CA . GLY A 1 188 ? 19.363 22.173 9.329 1.00 64.06 188 GLY A CA 1
ATOM 1409 C C . GLY A 1 188 ? 18.018 21.821 8.685 1.00 64.06 188 GLY A C 1
ATOM 1410 O O . GLY A 1 188 ? 17.909 21.040 7.740 1.00 64.06 188 GLY A O 1
ATOM 1411 N N . ALA A 1 189 ? 16.952 22.421 9.225 1.00 59.00 189 ALA A N 1
ATOM 1412 C CA . ALA A 1 189 ? 15.565 22.068 8.922 1.00 59.00 189 ALA A CA 1
ATOM 1413 C C . ALA A 1 189 ? 15.134 22.344 7.464 1.00 59.00 189 ALA A C 1
ATOM 1415 O O . ALA A 1 189 ? 14.246 21.672 6.944 1.00 59.00 189 ALA A O 1
ATOM 1416 N N . HIS A 1 190 ? 15.763 23.304 6.782 1.00 60.09 190 HIS A N 1
ATOM 1417 C CA . HIS A 1 190 ? 15.310 23.788 5.473 1.00 60.09 190 HIS A CA 1
ATOM 1418 C C . HIS A 1 190 ? 15.594 22.845 4.291 1.00 60.09 190 HIS A C 1
ATOM 1420 O O . HIS A 1 190 ? 14.869 22.906 3.301 1.00 60.09 190 HIS A O 1
ATOM 1426 N N . ALA A 1 191 ? 16.591 21.955 4.372 1.00 51.78 191 ALA A N 1
ATOM 1427 C CA . ALA A 1 191 ? 16.997 21.125 3.228 1.00 51.78 191 ALA A CA 1
ATOM 1428 C C . ALA A 1 191 ? 16.355 19.718 3.188 1.00 51.78 191 ALA A C 1
ATOM 1430 O O . ALA A 1 191 ? 16.387 19.063 2.149 1.00 51.78 191 ALA A O 1
ATOM 1431 N N . LEU A 1 192 ? 15.751 19.237 4.287 1.00 54.25 192 LEU A N 1
ATOM 1432 C CA . LEU A 1 192 ? 15.366 17.819 4.432 1.00 54.25 192 LEU A CA 1
ATOM 1433 C C . LEU A 1 192 ? 13.889 17.561 4.747 1.00 54.25 192 LEU A C 1
ATOM 1435 O O . LEU A 1 192 ? 13.401 16.449 4.536 1.00 54.25 192 LEU A O 1
ATOM 1439 N N . LEU A 1 193 ? 13.170 18.559 5.263 1.00 56.19 193 LEU A N 1
ATOM 1440 C CA . LEU A 1 193 ? 11.908 18.329 5.967 1.00 56.19 193 LEU A CA 1
ATOM 1441 C C . LEU A 1 193 ? 10.651 18.284 5.088 1.00 56.19 193 LEU A C 1
ATOM 1443 O O . LEU A 1 193 ? 9.609 17.900 5.599 1.00 56.19 193 LEU A O 1
ATOM 1447 N N . ALA A 1 194 ? 10.685 18.658 3.808 1.00 58.28 194 ALA A N 1
ATOM 1448 C CA . ALA A 1 194 ? 9.436 18.834 3.056 1.00 58.28 194 ALA A CA 1
ATOM 1449 C C . ALA A 1 194 ? 8.847 17.516 2.509 1.00 58.28 194 ALA A C 1
ATOM 1451 O O . ALA A 1 194 ? 7.689 17.199 2.763 1.00 58.28 194 ALA A O 1
ATOM 1452 N N . ALA A 1 195 ? 9.628 16.713 1.778 1.00 59.72 195 ALA A N 1
ATOM 1453 C CA . ALA A 1 195 ? 9.047 15.662 0.932 1.00 59.72 195 ALA A CA 1
ATOM 1454 C C . ALA A 1 195 ? 8.524 14.431 1.701 1.00 59.72 195 ALA A C 1
ATOM 1456 O O . ALA A 1 195 ? 7.428 13.943 1.426 1.00 59.72 195 ALA A O 1
ATOM 1457 N N . HIS A 1 196 ? 9.282 13.918 2.677 1.00 73.69 196 HIS A N 1
ATOM 1458 C CA . HIS A 1 196 ? 8.859 12.717 3.407 1.00 73.69 196 HIS A CA 1
ATOM 1459 C C . HIS A 1 196 ? 7.880 13.031 4.549 1.00 73.69 196 HIS A C 1
ATOM 1461 O O . HIS A 1 196 ? 7.048 12.186 4.858 1.00 73.69 196 HIS A O 1
ATOM 1467 N N . LYS A 1 197 ? 7.879 14.260 5.097 1.00 78.81 197 LYS A N 1
ATOM 1468 C CA . LYS A 1 197 ? 6.819 14.717 6.014 1.00 78.81 197 LYS A CA 1
ATOM 1469 C C . LYS A 1 197 ? 5.452 14.682 5.363 1.00 78.81 197 LYS A C 1
ATOM 1471 O O . LYS A 1 197 ? 4.536 14.114 5.939 1.00 78.81 197 LYS A O 1
ATOM 1476 N N . VAL A 1 198 ? 5.329 15.296 4.184 1.00 84.88 198 VAL A N 1
ATOM 1477 C CA . VAL A 1 198 ? 4.059 15.340 3.450 1.00 84.88 198 VAL A CA 1
ATOM 1478 C C . VAL A 1 198 ? 3.579 13.918 3.188 1.00 84.88 198 VAL A C 1
ATOM 1480 O O . VAL A 1 198 ? 2.443 13.595 3.482 1.00 84.88 198 VAL A O 1
ATOM 1483 N N . THR A 1 199 ? 4.485 13.031 2.784 1.00 89.38 199 THR A N 1
ATOM 1484 C CA . THR A 1 199 ? 4.172 11.621 2.523 1.00 89.38 199 THR A CA 1
ATOM 1485 C C . THR A 1 199 ? 3.699 10.865 3.778 1.00 89.38 199 THR A C 1
ATOM 1487 O O . THR A 1 199 ? 2.739 10.095 3.712 1.00 89.38 199 THR A O 1
ATOM 1490 N N . ILE A 1 200 ? 4.316 11.103 4.944 1.00 90.38 200 ILE A N 1
ATOM 1491 C CA . ILE A 1 200 ? 3.870 10.527 6.227 1.00 90.38 200 ILE A CA 1
ATOM 1492 C C . ILE A 1 200 ? 2.507 11.100 6.636 1.00 90.38 200 ILE A C 1
ATOM 1494 O O . ILE A 1 200 ? 1.621 10.344 7.025 1.00 90.38 200 ILE A O 1
ATOM 1498 N N . LEU A 1 201 ? 2.309 12.415 6.512 1.00 91.62 201 LEU A N 1
ATOM 1499 C CA . LEU A 1 201 ? 1.035 13.065 6.828 1.00 91.62 201 LEU A CA 1
ATOM 1500 C C . LEU A 1 201 ? -0.088 12.608 5.896 1.00 91.62 201 LEU A C 1
ATOM 1502 O O . LEU A 1 201 ? -1.189 12.353 6.370 1.00 91.62 201 LEU A O 1
ATOM 1506 N N . ASP A 1 202 ? 0.186 12.433 4.605 1.00 93.88 202 ASP A N 1
ATOM 1507 C CA . ASP A 1 202 ? -0.776 11.898 3.642 1.00 93.88 202 ASP A CA 1
ATOM 1508 C C . ASP A 1 202 ? -1.135 10.443 3.977 1.00 93.88 202 ASP A C 1
ATOM 1510 O O . ASP A 1 202 ? -2.297 10.047 3.885 1.00 93.88 202 ASP A O 1
ATOM 1514 N N . THR A 1 203 ? -0.151 9.650 4.420 1.00 95.94 203 THR A N 1
ATOM 1515 C CA . THR A 1 203 ? -0.374 8.279 4.904 1.00 95.94 203 THR A CA 1
ATOM 1516 C C . THR A 1 203 ? -1.300 8.281 6.120 1.00 95.94 203 THR A C 1
ATOM 1518 O O . THR A 1 203 ? -2.326 7.601 6.114 1.00 95.94 203 THR A O 1
ATOM 1521 N N . LEU A 1 204 ? -0.990 9.099 7.131 1.00 95.38 204 LEU A N 1
ATOM 1522 C CA . LEU A 1 204 ? -1.826 9.270 8.321 1.00 95.38 204 LEU A CA 1
ATOM 1523 C C . LEU A 1 204 ? -3.226 9.770 7.957 1.00 95.38 204 LEU A C 1
ATOM 1525 O O . LEU A 1 204 ? -4.210 9.261 8.483 1.00 95.38 204 LEU A O 1
ATOM 1529 N N . HIS A 1 205 ? -3.338 10.714 7.023 1.00 96.00 205 HIS A N 1
ATOM 1530 C CA . HIS A 1 205 ? -4.616 11.248 6.567 1.00 96.00 205 HIS A CA 1
ATOM 1531 C C . HIS A 1 205 ? -5.508 10.160 5.959 1.00 96.00 205 HIS A C 1
ATOM 1533 O O . HIS A 1 205 ? -6.691 10.088 6.290 1.00 96.00 205 HIS A O 1
ATOM 1539 N N . ILE A 1 206 ? -4.958 9.286 5.107 1.00 97.38 206 ILE A N 1
ATOM 1540 C CA . ILE A 1 206 ? -5.713 8.165 4.523 1.00 97.38 206 ILE A CA 1
ATOM 1541 C C . ILE A 1 206 ? -6.205 7.214 5.623 1.00 97.38 206 ILE A C 1
ATOM 1543 O O . ILE A 1 206 ? -7.378 6.835 5.627 1.00 97.38 206 ILE A O 1
ATOM 1547 N N . LEU A 1 207 ? -5.338 6.865 6.576 1.00 97.38 207 LEU A N 1
ATOM 1548 C CA . LEU A 1 207 ? -5.683 5.967 7.680 1.00 97.38 207 LEU A CA 1
ATOM 1549 C C . LEU A 1 207 ? -6.735 6.579 8.615 1.00 97.38 207 LEU A C 1
ATOM 1551 O O . LEU A 1 207 ? -7.701 5.915 8.980 1.00 97.38 207 LEU A O 1
ATOM 1555 N N . PHE A 1 208 ? -6.610 7.863 8.951 1.00 95.94 208 PHE A N 1
ATOM 1556 C CA . PHE A 1 208 ? -7.606 8.565 9.759 1.00 95.94 208 PHE A CA 1
ATOM 1557 C C . PHE A 1 208 ? -8.935 8.711 9.046 1.00 95.94 208 PHE A C 1
ATOM 1559 O O . PHE A 1 208 ? -9.979 8.494 9.654 1.00 95.94 208 PHE A O 1
ATOM 1566 N N . LYS A 1 209 ? -8.925 9.017 7.747 1.00 96.81 209 LYS A N 1
ATOM 1567 C CA . LYS A 1 209 ? -10.152 9.037 6.953 1.00 96.81 209 LYS A CA 1
ATOM 1568 C C . LYS A 1 209 ? -10.852 7.683 7.009 1.00 96.81 209 LYS A C 1
ATOM 1570 O O . LYS A 1 209 ? -12.078 7.646 7.111 1.00 96.81 209 LYS A O 1
ATOM 1575 N N . ARG A 1 210 ? -10.095 6.580 6.999 1.00 95.56 210 ARG A N 1
ATOM 1576 C CA . ARG A 1 210 ? -10.657 5.240 7.185 1.00 95.56 210 ARG A CA 1
ATOM 1577 C C . ARG A 1 210 ? -11.271 5.058 8.570 1.00 95.56 210 ARG A C 1
ATOM 1579 O O . ARG A 1 210 ? -12.425 4.654 8.635 1.00 95.56 210 ARG A O 1
ATOM 1586 N N . LEU A 1 211 ? -10.548 5.388 9.639 1.00 95.38 211 LEU A N 1
ATOM 1587 C CA . LEU A 1 211 ? -11.055 5.295 11.014 1.00 95.38 211 LEU A CA 1
ATOM 1588 C C . LEU A 1 211 ? -12.331 6.121 11.220 1.00 95.38 211 LEU A C 1
ATOM 1590 O O . LEU A 1 211 ? -13.309 5.629 11.774 1.00 95.38 211 LEU A O 1
ATOM 1594 N N . LEU A 1 212 ? -12.362 7.347 10.696 1.00 95.19 212 LEU A N 1
ATOM 1595 C CA . LEU A 1 212 ? -13.538 8.214 10.749 1.00 95.19 212 LEU A CA 1
ATOM 1596 C C . LEU A 1 212 ? -14.704 7.653 9.927 1.00 95.19 212 LEU A C 1
ATOM 1598 O O . LEU A 1 212 ? -15.842 7.720 10.373 1.00 95.19 212 LEU A O 1
ATOM 1602 N N . THR A 1 213 ? -14.437 7.065 8.759 1.00 94.94 213 THR A N 1
ATOM 1603 C CA . THR A 1 213 ? -15.472 6.389 7.952 1.00 94.94 213 THR A CA 1
ATOM 1604 C C . THR A 1 213 ? -16.019 5.153 8.670 1.00 94.94 213 THR A C 1
ATOM 1606 O O . THR A 1 213 ? -17.216 4.866 8.620 1.00 94.94 213 THR A O 1
ATOM 1609 N N . ASP A 1 214 ? -15.156 4.418 9.371 1.00 92.38 214 ASP A N 1
ATOM 1610 C CA . ASP A 1 214 ? -15.578 3.319 10.228 1.00 92.38 214 ASP A CA 1
ATOM 1611 C C . ASP A 1 214 ? -16.439 3.865 11.377 1.00 92.38 214 ASP A C 1
ATOM 1613 O O . ASP A 1 214 ? -17.520 3.347 11.615 1.00 92.38 214 ASP A O 1
ATOM 1617 N N . LEU A 1 215 ? -16.067 4.958 12.038 1.00 93.56 215 LEU A N 1
ATOM 1618 C CA . LEU A 1 215 ? -16.907 5.569 13.073 1.00 93.56 215 LEU A CA 1
ATOM 1619 C C . LEU A 1 215 ? -18.288 5.997 12.566 1.00 93.56 215 LEU A C 1
ATOM 1621 O O . LEU A 1 215 ? -19.292 5.700 13.211 1.00 93.56 215 LEU A O 1
ATOM 1625 N N . THR A 1 216 ? -18.356 6.657 11.409 1.00 95.75 216 THR A N 1
ATOM 1626 C CA . THR A 1 216 ? -19.626 7.162 10.861 1.00 95.75 216 THR A CA 1
ATOM 1627 C C . THR A 1 216 ? -20.539 6.064 10.323 1.00 95.75 216 THR A C 1
ATOM 1629 O O . THR A 1 216 ? -21.734 6.296 10.180 1.00 95.75 216 THR A O 1
ATOM 1632 N N . SER A 1 217 ? -20.011 4.867 10.057 1.00 94.12 217 SER A N 1
ATOM 1633 C CA . SER A 1 217 ? -20.789 3.694 9.630 1.00 94.12 217 SER A CA 1
ATOM 1634 C C . SER A 1 217 ? -21.138 2.740 10.781 1.00 94.12 217 SER A C 1
ATOM 1636 O O . SER A 1 217 ? -21.478 1.579 10.543 1.00 94.12 217 SER A O 1
ATOM 1638 N N . ALA A 1 218 ? -20.996 3.176 12.037 1.00 93.69 218 ALA A N 1
ATOM 1639 C CA . ALA A 1 218 ? -21.387 2.391 13.202 1.00 93.69 218 ALA A C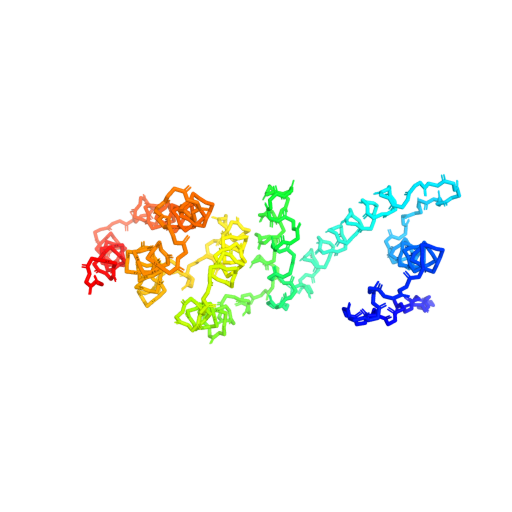A 1
ATOM 1640 C C . ALA A 1 218 ? -22.911 2.383 13.382 1.00 93.69 218 ALA A C 1
ATOM 1642 O O . ALA A 1 218 ? -23.531 3.426 13.581 1.00 93.69 218 ALA A O 1
ATOM 1643 N N . GLU A 1 219 ? -23.508 1.192 13.391 1.00 92.56 219 GLU A N 1
ATOM 1644 C CA . GLU A 1 219 ? -24.938 1.020 13.645 1.00 92.56 219 GLU A CA 1
ATOM 1645 C C . GLU A 1 219 ? -25.150 0.649 15.119 1.00 92.56 219 GLU A C 1
ATOM 1647 O O . GLU A 1 219 ? -25.090 -0.513 15.523 1.00 92.56 219 GLU A O 1
ATOM 1652 N N . GLY A 1 220 ? -25.342 1.679 15.945 1.00 94.06 220 GLY A N 1
ATOM 1653 C CA . GLY A 1 220 ? -25.714 1.553 17.354 1.00 94.06 220 GLY A CA 1
ATOM 1654 C C . GLY A 1 220 ? -24.570 1.726 18.370 1.00 94.06 220 GLY A C 1
ATOM 1655 O O . GLY A 1 220 ? -23.390 1.767 18.008 1.00 94.06 220 GLY A O 1
ATOM 1656 N N . PRO A 1 221 ? -24.909 1.822 19.673 1.00 92.12 221 PRO A N 1
ATOM 1657 C CA . PRO A 1 221 ? -23.965 2.237 20.716 1.00 92.12 221 PRO A CA 1
ATOM 1658 C C . PRO A 1 221 ? -22.768 1.296 20.898 1.00 92.12 221 PRO A C 1
ATOM 1660 O O . PRO A 1 221 ? -21.647 1.760 21.083 1.00 92.12 221 PRO A O 1
ATOM 1663 N N . GLY A 1 222 ? -22.981 -0.022 20.806 1.00 94.31 222 GLY A N 1
ATOM 1664 C CA . GLY A 1 222 ? -21.909 -1.008 20.981 1.00 94.31 222 GLY A CA 1
ATOM 1665 C C . GLY A 1 222 ? -20.866 -0.963 19.860 1.00 94.31 222 GLY A C 1
ATOM 1666 O O . GLY A 1 222 ? -19.666 -0.972 20.127 1.00 94.31 222 GLY A O 1
ATOM 1667 N N . GLN A 1 223 ? -21.310 -0.847 18.602 1.00 94.31 223 GLN A N 1
ATOM 1668 C CA . GLN A 1 223 ? -20.389 -0.697 17.472 1.00 94.31 223 GLN A CA 1
ATOM 1669 C C . GLN A 1 223 ? -19.646 0.637 17.531 1.00 94.31 223 GLN A C 1
ATOM 1671 O O . GLN A 1 223 ? -18.450 0.682 17.246 1.00 94.31 223 GLN A O 1
ATOM 1676 N N . LEU A 1 224 ? -20.338 1.713 17.914 1.00 94.75 224 LEU A N 1
ATOM 1677 C CA . LEU A 1 224 ? -19.727 3.029 18.050 1.00 94.75 224 LEU A CA 1
ATOM 1678 C C . LEU A 1 224 ? -18.635 3.019 19.123 1.00 94.75 224 LEU A C 1
ATOM 1680 O O . LEU A 1 224 ? -17.547 3.532 18.869 1.00 94.75 224 LEU A O 1
ATOM 1684 N N . ALA A 1 225 ? -18.886 2.393 20.276 1.00 95.00 225 ALA A N 1
ATOM 1685 C CA . ALA A 1 225 ? -17.897 2.256 21.343 1.00 95.00 225 ALA A CA 1
ATOM 1686 C C . ALA A 1 225 ? -16.645 1.509 20.859 1.00 95.00 225 ALA A C 1
ATOM 1688 O O . ALA A 1 225 ? -15.543 2.042 20.961 1.00 95.00 225 ALA A O 1
ATOM 1689 N N . ALA A 1 226 ? -16.813 0.341 20.231 1.00 93.44 226 ALA A N 1
ATOM 1690 C CA . ALA A 1 226 ? -15.691 -0.450 19.722 1.00 93.44 226 ALA A CA 1
ATOM 1691 C C . ALA A 1 226 ? -14.875 0.294 18.647 1.00 93.44 226 ALA A C 1
ATOM 1693 O O . ALA A 1 226 ? -13.645 0.288 18.667 1.00 93.44 226 ALA A O 1
ATOM 1694 N N . ARG A 1 227 ? -15.538 0.975 17.700 1.00 93.88 227 ARG A N 1
ATOM 1695 C CA . ARG A 1 227 ? -14.844 1.753 16.655 1.00 93.88 227 ARG A CA 1
ATOM 1696 C C . ARG A 1 227 ? -14.182 3.018 17.219 1.00 93.88 227 ARG A C 1
ATOM 1698 O O . ARG A 1 227 ? -13.141 3.437 16.710 1.00 93.88 227 ARG A O 1
ATOM 1705 N N . SER A 1 228 ? -14.743 3.596 18.283 1.00 94.44 228 SER A N 1
ATOM 1706 C CA . SER A 1 228 ? -14.137 4.712 19.024 1.00 94.44 228 SER A CA 1
ATOM 1707 C C . SER A 1 228 ? -12.878 4.273 19.746 1.00 94.44 228 SER A C 1
ATOM 1709 O O . SER A 1 228 ? -11.866 4.950 19.627 1.00 94.44 228 SER A O 1
ATOM 1711 N N . GLU A 1 229 ? -12.901 3.121 20.411 1.00 94.94 229 GLU A N 1
ATOM 1712 C CA . GLU A 1 229 ? -11.729 2.562 21.087 1.00 94.94 229 GLU A CA 1
ATOM 1713 C C . GLU A 1 229 ? -10.563 2.347 20.116 1.00 94.94 229 GLU A C 1
ATOM 1715 O O . GLU A 1 229 ? -9.452 2.798 20.382 1.00 94.94 229 GLU A O 1
ATOM 1720 N N . VAL A 1 230 ? -10.825 1.770 18.938 1.00 94.25 230 VAL A N 1
ATOM 1721 C CA . VAL A 1 230 ? -9.805 1.624 17.883 1.00 94.25 230 VAL A CA 1
ATOM 1722 C C . VAL A 1 230 ? -9.280 2.988 17.423 1.00 94.25 230 VAL A C 1
ATOM 1724 O O . VAL A 1 230 ? -8.072 3.178 17.292 1.00 94.25 230 VAL A O 1
ATOM 1727 N N . THR A 1 231 ? -10.173 3.953 17.190 1.00 94.12 231 THR A N 1
ATOM 1728 C CA . THR A 1 231 ? -9.784 5.278 16.684 1.00 94.12 231 THR A CA 1
ATOM 1729 C C . THR A 1 231 ? -8.956 6.059 17.703 1.00 94.12 231 THR A C 1
ATOM 1731 O O . THR A 1 231 ? -7.916 6.616 17.352 1.00 94.12 231 THR A O 1
ATOM 1734 N N . PHE A 1 232 ? -9.385 6.095 18.964 1.00 94.31 232 PHE A N 1
ATOM 1735 C CA . PHE A 1 232 ? -8.647 6.763 20.033 1.00 94.31 232 PHE A CA 1
ATOM 1736 C C . PHE A 1 232 ? -7.355 6.024 20.372 1.00 94.31 232 PHE A C 1
ATOM 1738 O O . PHE A 1 232 ? -6.345 6.682 20.593 1.00 94.31 232 PHE A O 1
ATOM 1745 N N . GLY A 1 233 ? -7.340 4.689 20.311 1.00 94.31 233 GLY A N 1
ATOM 1746 C CA . GLY A 1 233 ? -6.124 3.889 20.455 1.00 94.31 233 GLY A CA 1
ATOM 1747 C C . GLY A 1 233 ? -5.042 4.288 19.450 1.00 94.31 233 GLY A C 1
ATOM 1748 O O . GLY A 1 233 ? -3.898 4.502 19.844 1.00 94.31 233 GLY A O 1
ATOM 1749 N N . ALA A 1 234 ? -5.410 4.500 18.182 1.00 93.25 234 ALA A N 1
ATOM 1750 C CA . ALA A 1 234 ? -4.486 4.993 17.160 1.00 93.25 234 ALA A CA 1
ATOM 1751 C C . ALA A 1 234 ? -3.951 6.406 17.464 1.00 93.25 234 ALA A C 1
ATOM 1753 O O . ALA A 1 234 ? -2.773 6.684 17.242 1.00 93.25 234 ALA A O 1
ATOM 1754 N N . VAL A 1 235 ? -4.795 7.308 17.983 1.00 92.44 235 VAL A N 1
ATOM 1755 C CA . VAL A 1 235 ? -4.373 8.663 18.386 1.00 92.44 235 VAL A CA 1
ATOM 1756 C C . VAL A 1 235 ? -3.416 8.602 19.577 1.00 92.44 235 VAL A C 1
ATOM 1758 O O . VAL A 1 235 ? -2.349 9.214 19.524 1.00 92.44 235 VAL A O 1
ATOM 1761 N N . PHE A 1 236 ? -3.757 7.839 20.617 1.00 93.50 236 PHE A N 1
ATOM 1762 C CA . PHE A 1 236 ? -2.935 7.697 21.820 1.00 93.50 236 PHE A CA 1
ATOM 1763 C C . PHE A 1 236 ? -1.577 7.062 21.516 1.00 93.50 236 PHE A C 1
ATOM 1765 O O . PHE A 1 236 ? -0.548 7.574 21.956 1.00 93.50 236 PHE A O 1
ATOM 1772 N N . ALA A 1 237 ? -1.551 6.047 20.648 1.00 92.44 237 ALA A N 1
ATOM 1773 C CA . ALA A 1 237 ? -0.322 5.393 20.201 1.00 92.44 237 ALA A CA 1
ATOM 1774 C C . ALA A 1 237 ? 0.689 6.350 19.539 1.00 92.44 237 ALA A C 1
ATOM 1776 O O . ALA A 1 237 ? 1.882 6.044 19.495 1.00 92.44 237 ALA A O 1
ATOM 1777 N N . MET A 1 238 ? 0.240 7.497 19.018 1.00 90.19 238 MET A N 1
ATOM 1778 C CA . MET A 1 238 ? 1.121 8.529 18.461 1.00 90.19 238 MET A CA 1
ATOM 1779 C C . MET A 1 238 ? 1.524 9.605 19.471 1.00 90.19 238 MET A C 1
ATOM 1781 O O . MET A 1 238 ? 2.564 10.231 19.284 1.00 90.19 238 MET A O 1
ATOM 1785 N N . THR A 1 239 ? 0.709 9.867 20.497 1.00 85.81 239 THR A N 1
ATOM 1786 C CA . THR A 1 239 ? 1.012 10.881 21.523 1.00 85.81 239 THR A CA 1
ATOM 1787 C C . THR A 1 239 ? 1.969 10.380 22.596 1.00 85.81 239 THR A C 1
ATOM 1789 O O . THR A 1 239 ? 2.621 11.188 23.246 1.00 85.81 239 THR A O 1
ATOM 1792 N N . GLU A 1 240 ? 2.061 9.066 22.783 1.00 79.50 240 GLU A N 1
ATOM 1793 C CA . GLU A 1 240 ? 2.931 8.418 23.776 1.00 79.50 240 GLU A CA 1
ATOM 1794 C C . GLU A 1 240 ? 4.375 8.190 23.274 1.00 79.50 240 GLU A C 1
ATOM 1796 O O . GLU A 1 240 ? 5.130 7.419 23.868 1.00 79.50 240 GLU A O 1
ATOM 1801 N N . VAL A 1 241 ? 4.757 8.838 22.164 1.00 76.75 241 VAL A N 1
ATOM 1802 C CA . VAL A 1 241 ? 6.051 8.675 21.472 1.00 76.75 241 VAL A CA 1
ATOM 1803 C C . VAL A 1 241 ? 7.087 9.717 21.865 1.00 76.75 241 VAL A C 1
ATOM 1805 O O . VAL A 1 241 ? 6.744 10.919 21.894 1.00 76.75 241 VAL A O 1
#